Protein AF-A0A090Q8W2-F1 (afdb_monomer_lite)

pLDDT: mean 84.65, std 13.64, range [42.38, 98.06]

Structure (mmCIF, N/CA/C/O backbone):
data_AF-A0A090Q8W2-F1
#
_entry.id   AF-A0A090Q8W2-F1
#
loop_
_atom_site.group_PDB
_atom_site.id
_atom_site.type_symbol
_atom_site.label_atom_id
_atom_site.label_alt_id
_atom_site.label_comp_id
_atom_site.label_asym_id
_atom_site.label_entity_id
_atom_site.label_seq_id
_atom_site.pdbx_PDB_ins_code
_atom_site.Cartn_x
_atom_site.Cartn_y
_atom_site.Cartn_z
_atom_site.occupancy
_atom_site.B_iso_or_equiv
_atom_site.auth_seq_id
_atom_site.auth_comp_id
_atom_site.auth_asym_id
_atom_site.auth_atom_id
_atom_site.pdbx_PDB_model_num
ATOM 1 N N . MET A 1 1 ? -5.185 1.754 1.467 1.00 90.44 1 MET A N 1
ATOM 2 C CA . MET A 1 1 ? -3.725 1.698 1.723 1.00 90.44 1 MET A CA 1
ATOM 3 C C . MET A 1 1 ? -3.152 0.465 1.061 1.00 90.44 1 MET A C 1
ATOM 5 O O . MET A 1 1 ? -3.914 -0.457 0.809 1.00 90.44 1 MET A O 1
ATOM 9 N N . GLN A 1 2 ? -1.851 0.450 0.785 1.00 92.38 2 GLN A N 1
ATOM 10 C CA . GLN A 1 2 ? -1.153 -0.668 0.153 1.00 92.38 2 GLN A CA 1
ATOM 11 C C . GLN A 1 2 ? 0.024 -1.102 1.043 1.00 92.38 2 GLN A C 1
ATOM 13 O O . GLN A 1 2 ? 1.028 -0.389 1.111 1.00 92.38 2 GLN A O 1
ATOM 18 N N . PRO A 1 3 ? -0.103 -2.215 1.783 1.00 90.81 3 PRO A N 1
ATOM 19 C CA . PRO A 1 3 ? 0.998 -2.776 2.561 1.00 90.81 3 PRO A CA 1
ATOM 20 C C . PRO A 1 3 ? 2.080 -3.385 1.659 1.00 90.81 3 PRO A C 1
ATOM 22 O O . PRO A 1 3 ? 1.769 -4.136 0.739 1.00 90.81 3 PRO A O 1
ATOM 25 N N . ASN A 1 4 ? 3.350 -3.135 1.969 1.00 89.81 4 ASN A N 1
ATOM 26 C CA . ASN A 1 4 ? 4.505 -3.741 1.296 1.00 89.81 4 ASN A CA 1
ATOM 27 C C . ASN A 1 4 ? 5.153 -4.818 2.173 1.00 89.81 4 ASN A C 1
ATOM 29 O O . ASN A 1 4 ? 4.818 -4.951 3.351 1.00 89.81 4 ASN A O 1
ATOM 33 N N . PHE A 1 5 ? 6.108 -5.581 1.632 1.00 89.25 5 PHE A N 1
ATOM 34 C CA . PHE A 1 5 ? 6.975 -6.487 2.415 1.00 89.25 5 PHE A CA 1
ATOM 35 C C . PHE A 1 5 ? 6.203 -7.511 3.262 1.00 89.25 5 PHE A C 1
ATOM 37 O O . PHE A 1 5 ? 6.588 -7.841 4.383 1.00 89.25 5 PHE A O 1
ATOM 44 N N . LYS A 1 6 ? 5.038 -7.954 2.763 1.00 87.62 6 LYS A N 1
ATOM 45 C CA . LYS A 1 6 ? 4.115 -8.865 3.468 1.00 87.62 6 LYS A CA 1
ATOM 46 C C . LYS A 1 6 ? 3.688 -8.355 4.857 1.00 87.62 6 LYS A C 1
ATOM 48 O O . LYS A 1 6 ? 3.321 -9.138 5.730 1.00 87.62 6 LYS A O 1
ATOM 53 N N . SER A 1 7 ? 3.693 -7.037 5.058 1.00 90.75 7 SER A N 1
ATOM 54 C CA . SER A 1 7 ? 3.331 -6.393 6.328 1.00 90.75 7 SER A CA 1
ATOM 55 C C . SER A 1 7 ? 1.824 -6.341 6.600 1.00 90.75 7 SER A C 1
ATOM 57 O O . SER A 1 7 ? 1.425 -6.012 7.717 1.00 90.75 7 SER A O 1
ATOM 59 N N . ALA A 1 8 ? 0.982 -6.707 5.625 1.00 92.69 8 ALA A N 1
ATOM 60 C CA . ALA A 1 8 ? -0.477 -6.685 5.748 1.00 92.69 8 ALA A CA 1
ATOM 61 C C . ALA A 1 8 ? -0.977 -7.450 6.985 1.00 92.69 8 ALA A C 1
ATOM 63 O O . ALA A 1 8 ? -1.800 -6.930 7.730 1.00 92.69 8 ALA A O 1
ATOM 64 N N . GLY A 1 9 ? -0.433 -8.640 7.263 1.00 92.19 9 GLY A N 1
ATOM 65 C CA . GLY A 1 9 ? -0.820 -9.432 8.436 1.00 92.19 9 GLY A CA 1
ATOM 66 C C . GLY A 1 9 ? -0.502 -8.745 9.771 1.00 92.19 9 GLY A C 1
ATOM 67 O O . GLY A 1 9 ? -1.311 -8.786 10.700 1.00 92.19 9 GLY A O 1
ATOM 68 N N . GLN A 1 10 ? 0.642 -8.059 9.864 1.00 92.81 10 GLN A N 1
ATOM 69 C CA . GLN A 1 10 ? 1.004 -7.281 11.052 1.00 92.81 10 GLN A CA 1
ATOM 70 C C . GLN A 1 10 ? 0.117 -6.040 11.192 1.00 92.81 10 GLN A C 1
ATOM 72 O O . GLN A 1 10 ? -0.352 -5.757 12.289 1.00 92.81 10 GLN A O 1
ATOM 77 N N . LEU A 1 11 ? -0.170 -5.342 10.090 1.00 94.62 11 LEU A N 1
ATOM 78 C CA . LEU A 1 11 ? -1.092 -4.208 10.090 1.00 94.62 11 LEU A CA 1
ATOM 79 C C . LEU A 1 11 ? -2.493 -4.631 10.551 1.00 94.62 11 LEU A C 1
ATOM 81 O O . LEU A 1 11 ? -3.050 -4.006 11.447 1.00 94.62 11 LEU A O 1
ATOM 85 N N . ILE A 1 12 ? -3.031 -5.726 10.003 1.00 95.12 12 ILE A N 1
ATOM 86 C CA . ILE A 1 12 ? -4.330 -6.278 10.413 1.00 95.12 12 ILE A CA 1
ATOM 87 C C . ILE A 1 12 ? -4.332 -6.604 11.909 1.00 95.12 12 ILE A C 1
ATOM 89 O O . ILE A 1 12 ? -5.255 -6.223 12.627 1.00 95.12 12 ILE A O 1
ATOM 93 N N . SER A 1 13 ? -3.272 -7.252 12.395 1.00 95.25 13 SER A N 1
ATOM 94 C CA . SER A 1 13 ? -3.137 -7.593 13.815 1.00 95.25 13 SER A CA 1
ATOM 95 C C . SER A 1 13 ? -3.096 -6.351 14.707 1.00 95.25 13 SER A C 1
ATOM 97 O O . SER A 1 13 ? -3.777 -6.322 15.730 1.00 95.25 13 SER A O 1
ATOM 99 N N . ASN A 1 14 ? -2.358 -5.312 14.306 1.00 95.69 14 ASN A N 1
ATOM 100 C CA . ASN A 1 14 ? -2.275 -4.049 15.038 1.00 95.69 14 ASN A CA 1
ATOM 101 C C . ASN A 1 14 ? -3.644 -3.363 15.121 1.00 95.69 14 ASN A C 1
ATOM 103 O O . ASN A 1 14 ? -4.081 -3.016 16.214 1.00 95.69 14 ASN A O 1
ATOM 107 N N . ILE A 1 15 ? -4.355 -3.217 13.996 1.00 96.56 15 ILE A N 1
ATOM 108 C CA . ILE A 1 15 ? -5.676 -2.570 13.975 1.00 96.56 15 ILE A CA 1
ATOM 109 C C . ILE A 1 15 ? -6.688 -3.342 14.828 1.00 96.56 15 ILE A C 1
ATOM 111 O O . ILE A 1 15 ? -7.421 -2.730 15.604 1.00 96.56 15 ILE A O 1
ATOM 115 N N . ASN A 1 16 ? -6.698 -4.675 14.742 1.00 96.94 16 ASN A N 1
ATOM 116 C CA . ASN A 1 16 ? -7.573 -5.512 15.565 1.00 96.94 16 ASN A CA 1
ATOM 117 C C . ASN A 1 16 ? -7.241 -5.389 17.059 1.00 96.94 16 ASN A C 1
ATOM 119 O O . ASN A 1 16 ? -8.144 -5.317 17.892 1.00 96.94 16 ASN A O 1
ATOM 123 N N . TYR A 1 17 ? -5.955 -5.317 17.405 1.00 97.06 17 TYR A N 1
ATOM 124 C CA . TYR A 1 17 ? -5.526 -5.072 18.778 1.00 97.06 17 TYR A CA 1
ATOM 125 C C . TYR A 1 17 ? -5.983 -3.694 19.271 1.00 97.06 17 TYR A C 1
ATOM 127 O O . TYR A 1 17 ? -6.592 -3.605 20.336 1.00 97.06 17 TYR A O 1
ATOM 135 N N . TYR A 1 18 ? -5.803 -2.635 18.480 1.00 96.88 18 TYR A N 1
ATOM 136 C CA . TYR A 1 18 ? -6.266 -1.290 18.833 1.00 96.88 18 TYR A CA 1
ATOM 137 C C . TYR A 1 18 ? -7.783 -1.232 19.017 1.00 96.88 18 TYR A C 1
ATOM 139 O O . TYR A 1 18 ? -8.256 -0.645 19.988 1.00 96.88 18 TYR A O 1
ATOM 147 N N . GLN A 1 19 ? -8.545 -1.888 18.139 1.00 97.12 19 GLN A N 1
ATOM 148 C CA . GLN A 1 19 ? -9.994 -2.014 18.290 1.00 97.12 19 GLN A CA 1
ATOM 149 C C . GLN A 1 19 ? -10.364 -2.725 19.599 1.00 97.12 19 GLN A C 1
ATOM 151 O O . GLN A 1 19 ? -11.256 -2.266 20.308 1.00 97.12 19 GLN A O 1
ATOM 156 N N . SER A 1 20 ? -9.642 -3.787 19.972 1.00 97.88 20 SER A N 1
ATOM 157 C CA . SER A 1 20 ? -9.881 -4.482 21.242 1.00 97.88 20 SER A CA 1
ATOM 158 C C . SER A 1 20 ? -9.611 -3.601 22.470 1.00 97.88 20 SER A C 1
ATOM 160 O O . SER A 1 20 ? -10.338 -3.703 23.455 1.00 97.88 20 SER A O 1
ATOM 162 N N . LEU A 1 21 ? -8.617 -2.702 22.407 1.00 97.75 21 LEU A N 1
ATOM 163 C CA . LEU A 1 21 ? -8.343 -1.729 23.471 1.00 97.75 21 LEU A CA 1
ATOM 164 C C . LEU A 1 21 ? -9.461 -0.685 23.579 1.00 97.75 21 LEU A C 1
ATOM 166 O O . LEU A 1 21 ? -9.862 -0.342 24.688 1.00 97.75 21 LEU A O 1
ATOM 170 N N . VAL A 1 22 ? -10.011 -0.228 22.447 1.00 96.50 22 VAL A N 1
ATOM 171 C CA . VAL A 1 22 ? -11.180 0.671 22.431 1.00 96.50 22 VAL A CA 1
ATOM 172 C C . VAL A 1 22 ? -12.402 0.000 23.063 1.00 96.50 22 VAL A C 1
ATOM 174 O O . VAL A 1 22 ? -13.097 0.627 23.858 1.00 96.50 22 VAL A O 1
ATOM 177 N N . GLU A 1 23 ? -12.659 -1.272 22.753 1.00 96.31 23 GLU A N 1
ATOM 178 C CA . GLU A 1 23 ? -13.779 -2.037 23.326 1.00 96.31 23 GLU A CA 1
ATOM 179 C C . GLU A 1 23 ? -13.633 -2.289 24.831 1.00 96.31 23 GLU A C 1
ATOM 181 O O . GLU A 1 23 ? -14.635 -2.371 25.541 1.00 96.31 23 GLU A O 1
ATOM 186 N N . GLN A 1 24 ? -12.395 -2.399 25.312 1.00 97.19 24 GLN A N 1
ATOM 187 C CA . GLN A 1 24 ? -12.060 -2.565 26.728 1.00 97.19 24 GLN A CA 1
ATOM 188 C C . GLN A 1 24 ? -11.971 -1.235 27.489 1.00 97.19 24 GLN A C 1
ATOM 190 O O . GLN A 1 24 ? -11.745 -1.255 28.696 1.00 97.19 24 GLN A O 1
ATOM 195 N N . GLU A 1 25 ? -12.129 -0.098 26.802 1.00 96.50 25 GLU A N 1
ATOM 196 C CA . GLU A 1 25 ? -11.908 1.249 27.346 1.00 96.50 25 GLU A CA 1
ATOM 197 C C . GLU A 1 25 ? -10.483 1.455 27.919 1.00 96.50 25 GLU A C 1
ATOM 199 O O . GLU A 1 25 ? -10.254 2.336 28.746 1.00 96.50 25 GLU A O 1
ATOM 204 N N . ASP A 1 26 ? -9.495 0.678 27.450 1.00 97.38 26 ASP A N 1
ATOM 205 C CA . ASP A 1 26 ? -8.086 0.762 27.867 1.00 97.38 26 ASP A CA 1
ATOM 206 C C . ASP A 1 26 ? -7.341 1.828 27.042 1.00 97.38 26 ASP A C 1
ATOM 208 O O . ASP A 1 26 ? -6.480 1.558 26.193 1.00 97.38 26 ASP A O 1
ATOM 212 N N . PHE A 1 27 ? -7.744 3.083 27.253 1.00 96.31 27 PHE A N 1
ATOM 213 C CA . PHE A 1 27 ? -7.226 4.229 26.506 1.00 96.31 27 PHE A CA 1
ATOM 214 C C . PHE A 1 27 ? -5.791 4.596 26.880 1.00 96.31 27 PHE A C 1
ATOM 216 O O . PHE A 1 27 ? -5.091 5.177 26.044 1.00 96.31 27 PHE A O 1
ATOM 223 N N . GLU A 1 28 ? -5.341 4.217 28.080 1.00 97.06 28 GLU A N 1
ATOM 224 C CA . GLU A 1 28 ? -3.957 4.374 28.522 1.00 97.06 28 GLU A CA 1
ATOM 225 C C . GLU A 1 28 ? -3.026 3.550 27.625 1.00 97.06 28 GLU A C 1
ATOM 227 O O . GLU A 1 28 ? -2.145 4.122 26.976 1.00 97.06 28 GLU A O 1
ATOM 232 N N . LYS A 1 29 ? -3.254 2.235 27.487 1.00 96.81 29 LYS A N 1
ATOM 233 C CA . LYS A 1 29 ? -2.431 1.402 26.593 1.00 96.81 29 LYS A CA 1
ATOM 234 C C . LYS A 1 29 ? -2.554 1.825 25.139 1.00 96.81 29 LYS A C 1
ATOM 236 O O . LYS A 1 29 ? -1.548 1.893 24.437 1.00 96.81 29 LYS A O 1
ATOM 241 N N . LEU A 1 30 ? -3.763 2.164 24.685 1.00 96.12 30 LEU A N 1
ATOM 242 C CA . LEU A 1 30 ? -3.965 2.629 23.312 1.00 96.12 30 LEU A CA 1
ATOM 243 C C . LEU A 1 30 ? -3.146 3.897 23.021 1.00 96.12 30 LEU A C 1
ATOM 245 O O . LEU A 1 30 ? -2.597 4.044 21.930 1.00 96.12 30 LEU A O 1
ATOM 249 N N . SER A 1 31 ? -3.029 4.794 24.005 1.00 95.12 31 SER A N 1
ATOM 250 C CA . SER A 1 31 ? -2.231 6.017 23.886 1.00 95.12 31 SER A CA 1
ATOM 251 C C . SER A 1 31 ? -0.733 5.728 23.767 1.00 95.12 31 SER A C 1
ATOM 253 O O . SER A 1 31 ? -0.055 6.357 22.953 1.00 95.12 31 SER A O 1
ATOM 255 N N . GLN A 1 32 ? -0.238 4.719 24.492 1.00 95.12 32 GLN A N 1
ATOM 256 C CA . GLN A 1 32 ? 1.154 4.270 24.428 1.00 95.12 32 GLN A CA 1
ATOM 257 C C . GLN A 1 32 ? 1.480 3.645 23.066 1.00 95.12 32 GLN A C 1
ATOM 259 O O . GLN A 1 32 ? 2.477 4.008 22.448 1.00 95.12 32 GLN A O 1
ATOM 264 N N . GLU A 1 33 ? 0.623 2.760 22.556 1.00 94.00 33 GLU A N 1
ATOM 265 C CA . GLU A 1 33 ? 0.832 2.095 21.261 1.00 94.00 33 GLU A CA 1
ATOM 266 C C . GLU A 1 33 ? 0.814 3.081 20.080 1.00 94.00 33 GLU A C 1
ATOM 268 O O . GLU A 1 33 ? 1.619 2.995 19.144 1.00 94.00 33 GLU A O 1
ATOM 273 N N . LEU A 1 34 ? -0.091 4.061 20.141 1.00 92.44 34 LEU A N 1
ATOM 274 C CA . LEU A 1 34 ? -0.257 5.086 19.115 1.00 92.44 34 LEU A CA 1
ATOM 275 C C . LEU A 1 34 ? 0.622 6.321 19.343 1.00 92.44 34 LEU A C 1
ATOM 277 O O . LEU A 1 34 ? 0.537 7.254 18.557 1.00 92.44 34 LEU A O 1
ATOM 281 N N . ASN A 1 35 ? 1.482 6.343 20.369 1.00 91.94 35 ASN A N 1
ATOM 282 C CA . ASN A 1 35 ? 2.319 7.500 20.721 1.00 91.94 35 ASN A CA 1
ATOM 283 C C . ASN A 1 35 ? 1.535 8.831 20.783 1.00 91.94 35 ASN A C 1
ATOM 285 O O . ASN A 1 35 ? 1.997 9.872 20.313 1.00 91.94 35 ASN A O 1
ATOM 289 N N . THR A 1 36 ? 0.335 8.806 21.360 1.00 90.94 36 THR A N 1
ATOM 290 C CA . THR A 1 36 ? -0.563 9.967 21.442 1.00 90.94 36 THR A CA 1
ATOM 291 C C . THR A 1 36 ? -1.081 10.153 22.868 1.00 90.94 36 THR A C 1
ATOM 293 O O . THR A 1 36 ? -0.696 9.416 23.769 1.00 90.94 36 THR A O 1
ATOM 296 N N . SER A 1 37 ? -1.905 11.170 23.123 1.00 92.56 37 SER A N 1
ATOM 297 C CA . SER A 1 37 ? -2.452 11.399 24.466 1.00 92.56 37 SER A CA 1
ATOM 298 C C . SER A 1 37 ? -3.710 10.572 24.723 1.00 92.56 37 SER A C 1
ATOM 300 O O . SER A 1 37 ? -4.517 10.351 23.819 1.00 92.56 37 SER A O 1
ATOM 302 N N . GLU A 1 38 ? -3.933 10.207 25.984 1.00 93.38 38 GLU A N 1
ATOM 303 C CA . GLU A 1 38 ? -5.160 9.532 26.423 1.00 93.38 38 GLU A CA 1
ATOM 304 C C . GLU A 1 38 ? -6.431 10.356 26.118 1.00 93.38 38 GLU A C 1
ATOM 306 O O . GLU A 1 38 ? -7.456 9.821 25.697 1.00 93.38 38 GLU A O 1
ATOM 311 N N . ASP A 1 39 ? -6.356 11.693 26.215 1.00 92.38 39 ASP A N 1
ATOM 312 C CA . ASP A 1 39 ? -7.451 12.589 25.795 1.00 92.38 39 ASP A CA 1
ATOM 313 C C . ASP A 1 39 ? -7.837 12.384 24.320 1.00 92.38 39 ASP A C 1
ATOM 315 O O . ASP A 1 39 ? -9.012 12.440 23.965 1.00 92.38 39 ASP A O 1
ATOM 319 N N . LYS A 1 40 ? -6.859 12.123 23.445 1.00 91.25 40 LYS A N 1
ATOM 320 C CA . LYS A 1 40 ? -7.123 11.862 22.028 1.00 91.25 40 LYS A CA 1
ATOM 321 C C . LYS A 1 40 ? -7.646 10.446 21.814 1.00 91.25 40 LYS A C 1
ATOM 323 O O . LYS A 1 40 ? -8.610 10.279 21.069 1.00 91.25 40 LYS A O 1
ATOM 328 N N . THR A 1 41 ? -7.055 9.438 22.456 1.00 92.69 41 THR A N 1
ATOM 329 C CA . THR A 1 41 ? -7.475 8.039 22.270 1.00 92.69 41 THR A CA 1
ATOM 330 C C . THR A 1 41 ? -8.858 7.756 22.840 1.00 92.69 41 THR A C 1
ATOM 332 O O . THR A 1 41 ? -9.632 7.059 22.194 1.00 92.69 41 THR A O 1
ATOM 335 N N . SER A 1 42 ? -9.230 8.376 23.962 1.00 94.25 42 SER A N 1
ATOM 336 C CA . SER A 1 42 ? -10.573 8.269 24.565 1.00 94.25 42 SER A CA 1
ATOM 337 C C . SER A 1 42 ? -11.710 8.809 23.685 1.00 94.25 42 SER A C 1
ATOM 339 O O . SER A 1 42 ? -12.890 8.501 23.892 1.00 94.25 42 SER A O 1
ATOM 341 N N . LYS A 1 43 ? -11.378 9.614 22.668 1.00 93.12 43 LYS A N 1
ATOM 342 C CA . LYS A 1 43 ? -12.333 10.111 21.669 1.00 93.12 43 LYS A CA 1
ATOM 343 C C . LYS A 1 43 ? -12.529 9.122 20.518 1.00 93.12 43 LYS A C 1
ATOM 345 O O . LYS A 1 43 ? -13.553 9.214 19.835 1.00 93.12 43 LYS A O 1
ATOM 350 N N . ILE A 1 44 ? -11.613 8.171 20.317 1.00 92.56 44 ILE A N 1
ATOM 351 C CA . ILE A 1 44 ? -11.739 7.115 19.307 1.00 92.56 44 ILE A CA 1
ATOM 352 C C . ILE A 1 44 ? -12.893 6.191 19.703 1.00 92.56 44 ILE A C 1
ATOM 354 O O . ILE A 1 44 ? -13.056 5.816 20.858 1.00 92.56 44 ILE A O 1
ATOM 358 N N . THR A 1 45 ? -13.745 5.873 18.734 1.00 92.38 45 THR A N 1
ATOM 359 C CA . THR A 1 45 ? -14.940 5.040 18.927 1.00 92.38 45 THR A CA 1
ATOM 360 C C . THR A 1 45 ? -14.811 3.685 18.243 1.00 92.38 45 THR A C 1
ATOM 362 O O . THR A 1 45 ? -15.349 2.709 18.753 1.00 92.38 45 THR A O 1
ATOM 365 N N . SER A 1 46 ? -14.106 3.610 17.112 1.00 93.75 46 SER A N 1
ATOM 366 C CA . SER A 1 46 ? -13.822 2.339 16.447 1.00 93.75 46 SER A CA 1
ATOM 367 C C . SER A 1 46 ? -12.622 2.446 15.513 1.00 93.75 46 SER A C 1
ATOM 369 O O . SER A 1 46 ? -12.375 3.501 14.923 1.00 93.75 46 SER A O 1
ATOM 371 N N . LEU A 1 47 ? -11.931 1.330 15.325 1.00 94.31 47 LEU A N 1
ATOM 372 C CA . LEU A 1 47 ? -10.966 1.077 14.271 1.00 94.31 47 LEU A CA 1
ATOM 373 C C . LEU A 1 47 ? -11.359 -0.220 13.566 1.00 94.31 47 LEU A C 1
ATOM 375 O O . LEU A 1 47 ? -11.772 -1.191 14.195 1.00 94.31 47 LEU A O 1
ATOM 379 N N . SER A 1 48 ? -11.227 -0.250 12.249 1.00 94.75 48 SER A N 1
ATOM 380 C CA . SER A 1 48 ? -11.416 -1.475 11.481 1.00 94.75 48 SER A CA 1
ATOM 381 C C . SER A 1 48 ? -10.524 -1.476 10.256 1.00 94.75 48 SER A C 1
ATOM 383 O O . SER A 1 48 ? -10.125 -0.422 9.757 1.00 94.75 48 SER A O 1
ATOM 385 N N . ILE A 1 49 ? -10.214 -2.676 9.789 1.00 94.88 49 ILE A N 1
ATOM 386 C CA . ILE A 1 49 ? -9.461 -2.921 8.572 1.00 94.88 49 ILE A CA 1
ATOM 387 C C . ILE A 1 49 ? -10.172 -4.012 7.787 1.00 94.88 49 ILE A C 1
ATOM 389 O O . ILE A 1 49 ? -10.608 -5.011 8.361 1.00 94.88 49 ILE A O 1
ATOM 393 N N . ARG A 1 50 ? -10.310 -3.812 6.481 1.00 94.44 50 ARG A N 1
ATOM 394 C CA . ARG A 1 50 ? -10.826 -4.832 5.573 1.00 94.44 50 ARG A CA 1
ATOM 395 C C . ARG A 1 50 ? -10.107 -4.778 4.230 1.00 94.44 50 ARG A C 1
ATOM 397 O O . ARG A 1 50 ? -9.678 -3.691 3.833 1.00 94.44 50 ARG A O 1
ATOM 404 N N . PRO A 1 51 ? -10.034 -5.904 3.510 1.00 93.38 51 PRO A N 1
ATOM 405 C CA . PRO A 1 51 ? -9.634 -5.895 2.115 1.00 93.38 51 PRO A CA 1
ATOM 406 C C . PRO A 1 51 ? -10.503 -4.940 1.293 1.00 93.38 51 PRO A C 1
ATOM 408 O O . PRO A 1 51 ? -11.721 -4.891 1.470 1.00 93.38 51 PRO A O 1
ATOM 411 N N . GLU A 1 52 ? -9.871 -4.205 0.386 1.00 91.44 52 GLU A N 1
ATOM 412 C CA . GLU A 1 52 ? -10.538 -3.420 -0.653 1.00 91.44 52 GLU A CA 1
ATOM 413 C C . GLU A 1 52 ? -10.076 -3.989 -1.994 1.00 91.44 52 GLU A C 1
ATOM 415 O O . GLU A 1 52 ? -8.876 -4.084 -2.240 1.00 91.44 52 GLU A O 1
ATOM 420 N N . PHE A 1 53 ? -11.008 -4.415 -2.837 1.00 89.62 53 PHE A N 1
ATOM 421 C CA . PHE A 1 53 ? -10.685 -5.015 -4.127 1.00 89.62 53 PHE A CA 1
ATOM 422 C C . PHE A 1 53 ? -11.832 -4.820 -5.110 1.00 89.62 53 PHE A C 1
ATOM 424 O O . PHE A 1 53 ? -12.984 -4.614 -4.721 1.00 89.62 53 PHE A O 1
ATOM 431 N N . ASN A 1 54 ? -11.515 -4.933 -6.395 1.00 87.56 54 ASN A N 1
ATOM 432 C CA . ASN A 1 54 ? -12.504 -5.076 -7.454 1.00 87.56 54 ASN A CA 1
ATOM 433 C C . ASN A 1 54 ? -12.250 -6.358 -8.260 1.00 87.56 54 ASN A C 1
ATOM 435 O O . ASN A 1 54 ? -11.156 -6.922 -8.237 1.00 87.56 54 ASN A O 1
ATOM 439 N N . ASP A 1 55 ? -13.274 -6.829 -8.972 1.00 86.44 55 ASP A N 1
ATOM 440 C CA . ASP A 1 55 ? -13.187 -8.089 -9.718 1.00 86.44 55 ASP A CA 1
ATOM 441 C C . ASP A 1 55 ? -12.146 -8.044 -10.848 1.00 86.44 55 ASP A C 1
ATOM 443 O O . ASP A 1 55 ? -11.562 -9.076 -11.172 1.00 86.44 55 ASP A O 1
ATOM 447 N N . THR A 1 56 ? -11.881 -6.868 -11.428 1.00 88.12 56 THR A N 1
ATOM 448 C CA . THR A 1 56 ? -10.879 -6.702 -12.491 1.00 88.12 56 THR A CA 1
ATOM 449 C C . THR A 1 56 ? -9.467 -6.951 -11.966 1.00 88.12 56 THR A C 1
ATOM 451 O O . THR A 1 56 ? -8.730 -7.728 -12.563 1.00 88.12 56 THR A O 1
ATOM 454 N N . GLU A 1 57 ? -9.110 -6.359 -10.825 1.00 86.56 57 GLU A N 1
ATOM 455 C CA . GLU A 1 57 ? -7.821 -6.578 -10.152 1.00 86.56 57 GLU A CA 1
ATOM 456 C C . GLU A 1 57 ? -7.628 -8.057 -9.804 1.00 86.56 57 GLU A C 1
ATOM 458 O O . GLU A 1 57 ? -6.588 -8.648 -10.092 1.00 86.56 57 GLU A O 1
ATOM 463 N N . LEU A 1 58 ? -8.665 -8.693 -9.253 1.00 89.62 58 LEU A N 1
ATOM 464 C CA . LEU A 1 58 ? -8.610 -10.116 -8.925 1.00 89.62 58 LEU A CA 1
ATOM 465 C C . LEU A 1 58 ? -8.448 -10.994 -10.167 1.00 89.62 58 LEU A C 1
ATOM 467 O O . LEU A 1 58 ? -7.764 -12.017 -10.107 1.00 89.62 58 LEU A O 1
ATOM 471 N N . LEU A 1 59 ? -9.071 -10.617 -11.285 1.00 89.62 59 LEU A N 1
ATOM 472 C CA . LEU A 1 59 ? -8.937 -11.340 -12.544 1.00 89.62 59 LEU A CA 1
ATOM 473 C C . LEU A 1 59 ? -7.519 -11.219 -13.113 1.00 89.62 59 LEU A C 1
ATOM 475 O O . LEU A 1 59 ? -6.989 -12.207 -13.616 1.00 89.62 59 LEU A O 1
ATOM 479 N N . GLU A 1 60 ? -6.891 -10.048 -13.001 1.00 89.44 60 GLU A N 1
ATOM 480 C CA . GLU A 1 60 ? -5.490 -9.849 -13.388 1.00 89.44 60 GLU A CA 1
ATOM 481 C C . GLU A 1 60 ? -4.542 -10.695 -12.528 1.00 89.44 60 GLU A C 1
ATOM 483 O O . GLU A 1 60 ? -3.660 -11.369 -13.064 1.00 89.44 60 GLU A O 1
ATOM 488 N N . GLU A 1 61 ? -4.739 -10.724 -11.207 1.00 89.12 61 GLU A N 1
ATOM 489 C CA . GLU A 1 61 ? -3.962 -11.591 -10.312 1.00 89.12 61 GLU A CA 1
ATOM 490 C C . GLU A 1 61 ? -4.126 -13.076 -10.668 1.00 89.12 61 GLU A C 1
ATOM 492 O O . GLU A 1 61 ? -3.150 -13.833 -10.688 1.00 89.12 61 GLU A O 1
ATOM 497 N N . TYR A 1 62 ? -5.353 -13.494 -10.985 1.00 88.56 62 TYR A N 1
ATOM 498 C CA . TYR A 1 62 ? -5.645 -14.856 -11.411 1.00 88.56 62 TYR A CA 1
ATOM 499 C C . TYR A 1 62 ? -5.001 -15.191 -12.766 1.00 88.56 62 TYR A C 1
ATOM 501 O O . TYR A 1 62 ? -4.406 -16.258 -12.894 1.00 88.56 62 TYR A O 1
ATOM 509 N N . ASP A 1 63 ? -5.035 -14.287 -13.754 1.00 87.75 63 ASP A N 1
ATOM 510 C CA . ASP A 1 63 ? -4.344 -14.465 -15.044 1.00 87.75 63 ASP A CA 1
ATOM 511 C C . ASP A 1 63 ? -2.827 -14.602 -14.848 1.00 87.75 63 ASP A C 1
ATOM 513 O O . ASP A 1 63 ? -2.182 -15.467 -15.442 1.00 87.75 63 ASP A O 1
ATOM 517 N N . GLN A 1 64 ? -2.240 -13.808 -13.950 1.00 86.75 64 GLN A N 1
ATOM 518 C CA . GLN A 1 64 ? -0.820 -13.923 -13.619 1.00 86.75 64 GLN A CA 1
ATOM 519 C C . GLN A 1 64 ? -0.480 -15.249 -12.939 1.00 86.75 64 GLN A C 1
ATOM 521 O O . GLN A 1 64 ? 0.543 -15.856 -13.267 1.00 86.75 64 GLN A O 1
ATOM 526 N N . LEU A 1 65 ? -1.309 -15.703 -11.995 1.00 84.81 65 LEU A N 1
ATOM 527 C CA . LEU A 1 65 ? -1.157 -17.020 -11.380 1.00 84.81 65 LEU A CA 1
ATOM 528 C C . LEU A 1 65 ? -1.260 -18.115 -12.445 1.00 84.81 65 LEU A C 1
ATOM 530 O O . LEU A 1 65 ? -0.422 -19.014 -12.476 1.00 84.81 65 LEU A O 1
ATOM 534 N N . ALA A 1 66 ? -2.232 -17.994 -13.352 1.00 83.31 66 ALA A N 1
ATOM 535 C CA . ALA A 1 66 ? -2.463 -18.948 -14.421 1.00 83.31 66 ALA A CA 1
ATOM 536 C C . ALA A 1 66 ? -1.268 -19.051 -15.380 1.00 83.31 66 ALA A C 1
ATOM 538 O O . ALA A 1 66 ? -0.840 -20.146 -15.724 1.00 83.31 66 ALA A O 1
ATOM 539 N N . ARG A 1 67 ? -0.659 -17.921 -15.757 1.00 83.88 67 ARG A N 1
ATOM 540 C CA . ARG A 1 67 ? 0.541 -17.895 -16.615 1.00 83.88 67 ARG A CA 1
ATOM 541 C C . ARG A 1 67 ? 1.790 -18.469 -15.950 1.00 83.88 67 ARG A C 1
ATOM 543 O O . ARG A 1 67 ? 2.697 -18.906 -16.652 1.00 83.88 67 ARG A O 1
ATOM 550 N N . LYS A 1 68 ? 1.875 -18.403 -14.619 1.00 81.81 68 LYS A N 1
ATOM 551 C CA . LYS A 1 68 ? 3.013 -18.915 -13.835 1.00 81.81 68 LYS A CA 1
ATOM 552 C C . LYS A 1 68 ? 2.855 -20.384 -13.447 1.00 81.81 68 LYS A C 1
ATOM 554 O O . LYS A 1 68 ? 3.829 -20.987 -13.006 1.00 81.81 68 LYS A O 1
ATOM 559 N N . SER A 1 69 ? 1.647 -20.930 -13.549 1.00 77.12 69 SER A N 1
ATOM 560 C CA . SER A 1 69 ? 1.334 -22.301 -13.167 1.00 77.12 69 SER A CA 1
ATOM 561 C C . SER A 1 69 ? 1.340 -23.213 -14.392 1.00 77.12 69 SER A C 1
ATOM 563 O O . SER A 1 69 ? 0.914 -22.814 -15.475 1.00 77.12 69 SER A O 1
ATOM 565 N N . ASP A 1 70 ? 1.801 -24.452 -14.223 1.00 69.75 70 ASP A N 1
ATOM 566 C CA . ASP A 1 70 ? 1.613 -25.479 -15.243 1.00 69.75 70 ASP A CA 1
ATOM 567 C C . ASP A 1 70 ? 0.108 -25.683 -15.455 1.00 69.75 70 ASP A C 1
ATOM 569 O O . ASP A 1 70 ? -0.648 -25.901 -14.508 1.00 69.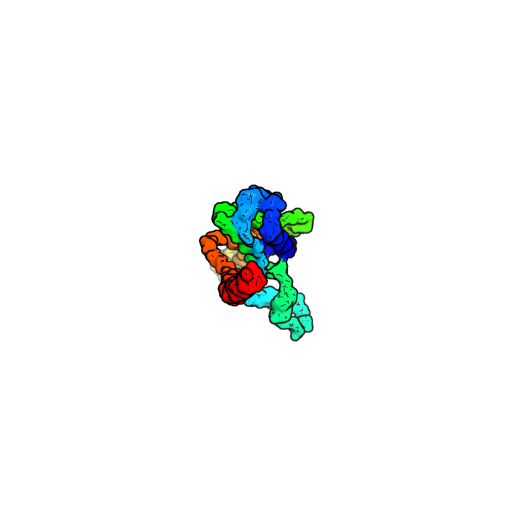75 70 ASP A O 1
ATOM 573 N N . THR A 1 71 ? -0.342 -25.618 -16.706 1.00 60.81 71 THR A N 1
ATOM 574 C CA . THR A 1 71 ? -1.764 -25.601 -17.097 1.00 60.81 71 THR A CA 1
ATOM 575 C C . THR A 1 71 ? -2.595 -26.760 -16.530 1.00 60.81 71 THR A C 1
ATOM 577 O O . THR A 1 71 ? -3.793 -26.595 -16.317 1.00 60.81 71 THR A O 1
ATOM 580 N N . MET A 1 72 ? -1.970 -27.896 -16.194 1.00 62.03 72 MET A N 1
ATOM 581 C CA . MET A 1 72 ? -2.622 -29.039 -15.533 1.00 62.03 72 MET A CA 1
ATOM 582 C C . MET A 1 72 ? -3.049 -28.763 -14.078 1.00 62.03 72 MET A C 1
ATOM 584 O O . MET A 1 72 ? -3.980 -29.392 -13.583 1.00 62.03 72 MET A O 1
ATOM 588 N N . ALA A 1 73 ? -2.409 -27.822 -13.378 1.00 61.72 73 ALA A N 1
ATOM 589 C CA . ALA A 1 73 ? -2.781 -27.441 -12.012 1.00 61.72 73 ALA A CA 1
ATOM 590 C C . ALA A 1 73 ? -4.025 -26.532 -11.964 1.00 61.72 73 ALA A C 1
ATOM 592 O O . ALA A 1 73 ? -4.691 -26.447 -10.932 1.00 61.72 73 ALA A O 1
ATOM 593 N N . LEU A 1 74 ? -4.361 -25.879 -13.082 1.00 63.66 74 LEU A N 1
ATOM 594 C CA . LEU A 1 74 ? -5.473 -24.929 -13.181 1.00 63.66 74 LEU A CA 1
ATOM 595 C C . LEU A 1 74 ? -6.792 -25.569 -13.614 1.00 63.66 74 LEU A C 1
ATOM 597 O O . LEU A 1 74 ? -7.833 -24.952 -13.406 1.00 63.66 74 LEU A O 1
ATOM 601 N N . GLU A 1 75 ? -6.785 -26.795 -14.157 1.00 65.56 75 GLU A N 1
ATOM 602 C CA . GLU A 1 75 ? -8.023 -27.498 -14.551 1.00 65.56 75 GLU A CA 1
ATOM 603 C C . GLU A 1 75 ? -9.042 -27.575 -13.403 1.00 65.56 75 GLU A C 1
ATOM 605 O O . GLU A 1 75 ? -10.247 -27.542 -13.641 1.00 65.56 75 GLU A O 1
ATOM 610 N N . ASN A 1 76 ? -8.563 -27.610 -12.154 1.00 65.62 76 ASN A N 1
ATOM 611 C CA . ASN A 1 76 ? -9.398 -27.690 -10.955 1.00 65.62 76 ASN A CA 1
ATOM 612 C C . ASN A 1 76 ? -9.424 -26.401 -10.116 1.00 65.62 76 ASN A C 1
ATOM 614 O O . ASN A 1 76 ? -10.092 -26.368 -9.082 1.00 65.62 76 ASN A O 1
ATOM 618 N N . PHE A 1 77 ? -8.708 -25.346 -10.516 1.00 75.81 77 PHE A N 1
ATOM 619 C CA . PHE A 1 77 ? -8.595 -24.116 -9.731 1.00 75.81 77 PHE A CA 1
ATOM 620 C C . PHE A 1 77 ? -9.321 -22.969 -10.428 1.00 75.81 77 PHE A C 1
ATOM 622 O O . PHE A 1 77 ? -8.730 -22.201 -11.174 1.00 75.81 77 PHE A O 1
ATOM 629 N N . THR A 1 78 ? -10.632 -22.880 -10.203 1.00 86.12 78 THR A N 1
ATOM 630 C CA . THR A 1 78 ? -11.478 -21.840 -10.801 1.00 86.12 78 THR A CA 1
ATOM 631 C C . THR A 1 78 ? -11.190 -20.461 -10.206 1.00 86.12 78 THR A C 1
ATOM 633 O O . THR A 1 78 ? -10.699 -20.342 -9.083 1.00 86.12 78 THR A O 1
ATOM 636 N N . PHE A 1 79 ? -11.587 -19.401 -10.915 1.00 87.25 79 PHE A N 1
ATOM 637 C CA . PHE A 1 79 ? -11.528 -18.032 -10.392 1.00 87.25 79 PHE A CA 1
ATOM 638 C C . PHE A 1 79 ? -12.269 -17.873 -9.048 1.00 87.25 79 PHE A C 1
ATOM 640 O O . PHE A 1 79 ? -11.782 -17.210 -8.136 1.00 87.25 79 PHE A O 1
ATOM 647 N N . GLU A 1 80 ? -13.419 -18.531 -8.877 1.00 88.56 80 GLU A N 1
ATOM 648 C CA . GLU A 1 80 ? -14.140 -18.529 -7.596 1.00 88.56 80 GLU A CA 1
ATOM 649 C C . GLU A 1 80 ? -13.366 -19.265 -6.493 1.00 88.56 80 GLU A C 1
ATOM 651 O O . GLU A 1 80 ? -13.321 -18.798 -5.356 1.00 88.56 80 GLU A O 1
ATOM 656 N N . GLY A 1 81 ? -12.702 -20.377 -6.827 1.00 88.06 81 GLY A N 1
ATOM 657 C CA . GLY A 1 81 ? -11.809 -21.084 -5.907 1.00 88.06 81 GLY A CA 1
ATOM 658 C C . GLY A 1 81 ? -10.614 -20.228 -5.483 1.00 88.06 81 GLY A C 1
ATOM 659 O O . GLY A 1 81 ? -10.269 -20.200 -4.303 1.00 88.06 81 GLY A O 1
ATOM 660 N N . PHE A 1 82 ? -10.041 -19.465 -6.417 1.00 88.44 82 PHE A N 1
ATOM 661 C CA . PHE A 1 82 ? -9.004 -18.474 -6.135 1.00 88.44 82 PHE A CA 1
ATOM 662 C C . PHE A 1 82 ? -9.483 -17.413 -5.145 1.00 88.44 82 PHE A C 1
ATOM 664 O O . PHE A 1 82 ? -8.845 -17.219 -4.110 1.00 88.44 82 PHE A O 1
ATOM 671 N N . LYS A 1 83 ? -10.634 -16.781 -5.411 1.00 89.19 83 LYS A N 1
ATOM 672 C CA . LYS A 1 83 ? -11.217 -15.781 -4.505 1.00 89.19 83 LYS A CA 1
ATOM 673 C C . LYS A 1 83 ? -11.480 -16.349 -3.111 1.00 89.19 83 LYS A C 1
ATOM 675 O O . LYS A 1 83 ? -11.150 -15.702 -2.124 1.00 89.19 83 LYS A O 1
ATOM 680 N N . ALA A 1 84 ? -12.024 -17.563 -3.028 1.00 87.81 84 ALA A N 1
ATOM 681 C CA . ALA A 1 84 ? -12.311 -18.226 -1.758 1.00 87.81 84 ALA A CA 1
ATOM 682 C C . ALA A 1 84 ? -11.045 -18.617 -0.971 1.00 87.81 84 ALA A C 1
ATOM 684 O O . ALA A 1 84 ? -11.089 -18.701 0.254 1.00 87.81 84 ALA A O 1
ATOM 685 N N . ALA A 1 85 ? -9.925 -18.863 -1.657 1.00 88.25 85 ALA A N 1
ATOM 686 C CA . ALA A 1 85 ? -8.658 -19.235 -1.033 1.00 88.25 85 ALA A CA 1
ATOM 687 C C . ALA A 1 85 ? -7.824 -18.031 -0.559 1.00 88.25 85 ALA A C 1
ATOM 689 O O . ALA A 1 85 ? -6.928 -18.208 0.272 1.00 88.25 85 ALA A O 1
ATOM 690 N N . LYS A 1 86 ? -8.084 -16.817 -1.070 1.00 89.44 86 LYS A N 1
ATOM 691 C CA . LYS A 1 86 ? -7.368 -15.607 -0.643 1.00 89.44 86 LYS A CA 1
ATOM 692 C C . LYS A 1 86 ? -7.671 -15.290 0.819 1.00 89.44 86 LYS A C 1
ATOM 694 O O . LYS A 1 86 ? -8.825 -15.197 1.229 1.00 89.44 86 LYS A O 1
ATOM 699 N N . ARG A 1 87 ? -6.618 -15.054 1.601 1.00 91.50 87 ARG A N 1
ATOM 700 C CA . ARG A 1 87 ? -6.731 -14.536 2.971 1.00 91.50 87 ARG A CA 1
ATOM 701 C C . ARG A 1 87 ? -6.821 -13.014 2.921 1.00 91.50 87 ARG A C 1
ATOM 703 O O . ARG A 1 87 ? -6.291 -12.402 1.999 1.00 91.50 87 ARG A O 1
ATOM 710 N N . ASP A 1 88 ? -7.375 -12.390 3.956 1.00 91.44 88 ASP A N 1
ATOM 711 C CA . ASP A 1 88 ? -7.514 -10.924 4.021 1.00 91.44 88 ASP A CA 1
ATOM 712 C C . ASP A 1 88 ? -6.188 -10.177 3.802 1.00 91.44 88 ASP A C 1
ATOM 714 O O . ASP A 1 88 ? -6.141 -9.151 3.131 1.00 91.44 88 ASP A O 1
ATOM 718 N N . GLN A 1 89 ? -5.082 -10.732 4.302 1.00 91.38 89 GLN A N 1
ATOM 719 C CA . GLN A 1 89 ? -3.737 -10.171 4.132 1.00 91.38 89 GLN A CA 1
ATOM 720 C C . GLN A 1 89 ? -3.154 -10.319 2.716 1.00 91.38 89 GLN A C 1
ATOM 722 O O . GLN A 1 89 ? -2.146 -9.686 2.416 1.00 91.38 89 GLN A O 1
ATOM 727 N N . ASP A 1 90 ? -3.742 -11.171 1.871 1.00 90.38 90 ASP A N 1
ATOM 728 C CA . ASP A 1 90 ? -3.259 -11.445 0.512 1.00 90.38 90 ASP A CA 1
ATOM 729 C C . ASP A 1 90 ? -3.817 -10.446 -0.514 1.00 90.38 90 ASP A C 1
ATOM 731 O O . ASP A 1 90 ? -3.466 -10.514 -1.692 1.00 90.38 90 ASP A O 1
ATOM 735 N N . TYR A 1 91 ? -4.712 -9.545 -0.100 1.00 90.81 91 TYR A N 1
ATOM 736 C CA . TYR A 1 91 ? -5.237 -8.486 -0.957 1.00 90.81 91 TYR A CA 1
ATOM 737 C C . TYR A 1 91 ? -4.288 -7.289 -0.988 1.00 90.81 91 TYR A C 1
ATOM 739 O O . TYR A 1 91 ? -3.818 -6.820 0.054 1.00 90.81 91 TYR A O 1
ATOM 747 N N . GLN A 1 92 ? -4.053 -6.778 -2.198 1.00 88.44 92 GLN A N 1
ATOM 748 C CA . GLN A 1 92 ? -3.146 -5.662 -2.464 1.00 88.44 92 GLN A CA 1
ATOM 749 C C . GLN A 1 92 ? -3.532 -4.392 -1.701 1.00 88.44 92 GLN A C 1
ATOM 751 O O . GLN A 1 92 ? -2.661 -3.689 -1.180 1.00 88.44 92 GLN A O 1
ATOM 756 N N . TYR A 1 93 ? -4.832 -4.104 -1.614 1.00 91.88 93 TYR A N 1
ATOM 757 C CA . TYR A 1 93 ? -5.341 -2.922 -0.941 1.00 91.88 93 TYR A CA 1
ATOM 758 C C . TYR A 1 93 ? -6.148 -3.271 0.305 1.00 91.88 93 TYR A C 1
ATOM 760 O O . TYR A 1 93 ? -6.909 -4.234 0.361 1.00 91.88 93 TYR A O 1
ATOM 768 N N . GLN A 1 94 ? -5.963 -2.437 1.324 1.00 93.88 94 GLN A N 1
ATOM 769 C CA . GLN A 1 94 ? -6.656 -2.517 2.603 1.00 93.88 94 GLN A CA 1
ATOM 770 C C . GLN A 1 94 ? -7.314 -1.170 2.896 1.00 93.88 94 GLN A C 1
ATOM 772 O O . GLN A 1 94 ? -6.663 -0.118 2.818 1.00 93.88 94 GLN A O 1
ATOM 777 N N . LEU A 1 95 ? -8.593 -1.189 3.248 1.00 93.38 95 LEU A N 1
ATOM 778 C CA . LEU A 1 95 ? -9.325 -0.035 3.745 1.00 93.38 95 LEU A CA 1
ATOM 779 C C . LEU A 1 95 ? -9.268 -0.031 5.271 1.00 93.38 95 LEU A C 1
ATOM 781 O O . LEU A 1 95 ? -9.721 -0.975 5.913 1.00 93.38 95 LEU A O 1
ATOM 785 N N . ILE A 1 96 ? -8.733 1.050 5.836 1.00 92.06 96 ILE A N 1
ATOM 786 C CA . ILE A 1 96 ? -8.748 1.305 7.276 1.00 92.06 96 ILE A CA 1
ATOM 787 C C . ILE A 1 96 ? -9.775 2.396 7.555 1.00 92.06 96 ILE A C 1
ATOM 789 O O . ILE A 1 96 ? -9.714 3.476 6.964 1.00 92.06 96 ILE A O 1
ATOM 793 N N . GLU A 1 97 ? -10.698 2.121 8.471 1.00 91.94 97 GLU A N 1
ATOM 794 C CA . GLU A 1 97 ? -11.708 3.074 8.923 1.00 91.94 97 GLU A CA 1
ATOM 795 C C . GLU A 1 97 ? -11.497 3.363 10.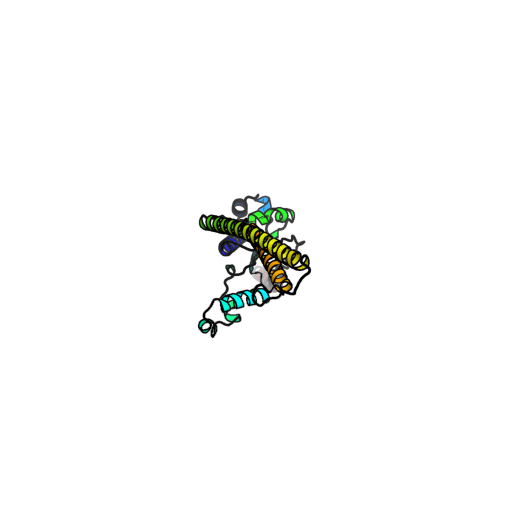412 1.00 91.94 97 GLU A C 1
ATOM 797 O O . GLU A 1 97 ? -11.501 2.447 11.234 1.00 91.94 97 GLU A O 1
ATOM 802 N N . VAL A 1 98 ? -11.327 4.643 10.757 1.00 91.06 98 VAL A N 1
ATOM 803 C CA . VAL A 1 98 ? -11.208 5.119 12.142 1.00 91.06 98 VAL A CA 1
ATOM 804 C C . VAL A 1 98 ? -12.339 6.101 12.422 1.00 91.06 98 VAL A C 1
ATOM 806 O O . VAL A 1 98 ? -12.503 7.090 11.704 1.00 91.06 98 VAL A O 1
ATOM 809 N N . ALA A 1 99 ? -13.115 5.842 13.471 1.00 90.69 99 ALA A N 1
ATOM 810 C CA . ALA A 1 99 ? -14.189 6.715 13.926 1.00 90.69 99 ALA A CA 1
ATOM 811 C C . ALA A 1 99 ? -13.815 7.376 15.253 1.00 90.69 99 ALA A C 1
ATOM 813 O O . ALA A 1 99 ? -13.247 6.743 16.140 1.00 90.69 99 ALA A O 1
ATOM 814 N N . SER A 1 100 ? -14.172 8.649 15.410 1.00 89.94 100 SER A N 1
ATOM 815 C CA . SER A 1 100 ? -13.917 9.434 16.619 1.00 89.94 100 SER A CA 1
ATOM 816 C C . SER A 1 100 ? -15.084 10.380 16.900 1.00 89.94 100 SER A C 1
ATOM 818 O O . SER A 1 100 ? -15.756 10.843 15.975 1.00 89.94 100 SER A O 1
ATOM 820 N N . LYS A 1 101 ? -15.296 10.705 18.178 1.00 89.00 101 LYS A N 1
ATOM 821 C CA . LYS A 1 101 ? -16.220 11.757 18.635 1.00 89.00 101 LYS A CA 1
ATOM 822 C C . LYS A 1 101 ? -15.718 13.161 18.284 1.00 89.00 101 LYS A C 1
ATOM 824 O O . LYS A 1 101 ? -16.509 14.098 18.233 1.00 89.00 101 LYS A O 1
ATOM 829 N N . ASP A 1 102 ? -14.418 13.300 18.044 1.00 86.44 102 ASP A N 1
ATOM 830 C CA . ASP A 1 102 ? -13.746 14.558 17.734 1.00 86.44 102 ASP A CA 1
ATOM 831 C C . ASP A 1 102 ? -12.965 14.433 16.421 1.00 86.44 102 ASP A C 1
ATOM 833 O O . ASP A 1 102 ? -12.105 13.561 16.266 1.00 86.44 102 ASP A O 1
ATOM 837 N N . ARG A 1 103 ? -13.259 15.325 15.470 1.00 81.69 103 ARG A N 1
ATOM 838 C CA . ARG A 1 103 ? -12.614 15.338 14.151 1.00 81.69 103 ARG A CA 1
ATOM 839 C C . ARG A 1 103 ? -11.127 15.668 14.240 1.00 81.69 103 ARG A C 1
ATOM 841 O O . ARG A 1 103 ? -10.353 15.140 13.450 1.00 81.69 103 ARG A O 1
ATOM 848 N N . THR A 1 104 ? -10.732 16.528 15.176 1.00 82.75 104 THR A N 1
ATOM 849 C CA . THR A 1 104 ? -9.344 17.008 15.286 1.00 82.75 104 THR A CA 1
ATOM 850 C C . THR A 1 104 ? -8.372 15.878 15.625 1.00 82.75 104 THR A C 1
ATOM 852 O O . THR A 1 104 ? -7.203 15.922 15.248 1.00 82.75 104 THR A O 1
ATOM 855 N N . VAL A 1 105 ? -8.876 14.817 16.263 1.00 84.00 105 VAL A N 1
ATOM 856 C CA . VAL A 1 105 ? -8.125 13.591 16.539 1.00 84.00 105 VAL A CA 1
ATOM 857 C C . VAL A 1 105 ? -7.754 12.869 15.242 1.00 84.00 105 VAL A C 1
ATOM 859 O O . VAL A 1 105 ? -6.636 12.385 15.125 1.00 84.00 105 VAL A O 1
ATOM 862 N N . LEU A 1 106 ? -8.639 12.842 14.240 1.00 83.38 106 LEU A N 1
ATOM 863 C CA . LEU A 1 106 ? -8.434 12.072 13.005 1.00 83.38 106 LEU A CA 1
ATOM 864 C C . LEU A 1 106 ? -7.366 12.669 12.079 1.00 83.38 106 LEU A C 1
ATOM 866 O O . LEU A 1 106 ? -6.760 11.930 11.309 1.00 83.38 106 LEU A O 1
ATOM 870 N N . GLU A 1 107 ? -7.131 13.982 12.146 1.00 77.94 107 GLU A N 1
ATOM 871 C CA . GLU A 1 107 ? -6.209 14.682 11.238 1.00 77.94 107 GLU A CA 1
ATOM 872 C C . GLU A 1 107 ? -4.747 14.234 11.411 1.00 77.94 107 GLU A C 1
ATOM 874 O O . GLU A 1 107 ? -4.013 14.221 10.430 1.00 77.94 107 GLU A O 1
ATOM 879 N N . ASN A 1 108 ? -4.348 13.798 12.613 1.00 75.69 108 ASN A N 1
ATOM 880 C CA . ASN A 1 108 ? -2.960 13.417 12.923 1.00 75.69 108 ASN A CA 1
ATOM 881 C C . ASN A 1 108 ? -2.796 11.961 13.385 1.00 75.69 108 ASN A C 1
ATOM 883 O O . ASN A 1 108 ? -1.690 11.530 13.673 1.00 75.69 108 ASN A O 1
ATOM 887 N N . LEU A 1 109 ? -3.891 11.210 13.505 1.00 84.12 109 LEU A N 1
ATOM 888 C CA . LEU A 1 109 ? -3.879 9.862 14.076 1.00 84.12 109 LEU A CA 1
ATOM 889 C C . LEU A 1 109 ? -3.528 8.777 13.046 1.00 84.12 109 LEU A C 1
ATOM 891 O O . LEU A 1 109 ? -3.074 7.698 13.414 1.00 84.12 109 LEU A O 1
ATOM 895 N N . ILE A 1 110 ? -3.765 9.040 11.759 1.00 80.69 110 ILE A N 1
ATOM 896 C CA . ILE A 1 110 ? -3.668 8.016 10.711 1.00 80.69 110 ILE A CA 1
ATOM 897 C C . ILE A 1 110 ? -2.241 7.480 10.576 1.00 80.69 110 ILE A C 1
ATOM 899 O O . ILE A 1 110 ? -2.083 6.264 10.495 1.00 80.69 110 ILE A O 1
ATOM 903 N N . ASP A 1 111 ? -1.229 8.349 10.633 1.00 86.81 111 ASP A N 1
ATOM 904 C CA . ASP A 1 111 ? 0.181 7.951 10.528 1.00 86.81 111 ASP A CA 1
ATOM 905 C C . ASP A 1 111 ? 0.607 7.023 11.675 1.00 86.81 111 ASP A C 1
ATOM 907 O O . ASP A 1 111 ? 1.343 6.058 11.461 1.00 86.81 111 ASP A O 1
ATOM 911 N N . ASP A 1 112 ? 0.096 7.265 12.884 1.00 90.69 112 ASP A N 1
ATOM 912 C CA . ASP A 1 112 ? 0.358 6.419 14.048 1.00 90.69 112 ASP A CA 1
ATOM 913 C C . ASP A 1 112 ? -0.394 5.086 13.976 1.00 90.69 112 ASP A C 1
ATOM 915 O O . ASP A 1 112 ? 0.174 4.041 14.292 1.00 90.69 112 ASP A O 1
ATOM 919 N N . VAL A 1 113 ? -1.648 5.102 13.513 1.00 90.00 113 VAL A N 1
ATOM 920 C CA . VAL A 1 113 ? -2.496 3.904 13.387 1.00 90.00 113 VAL A CA 1
ATOM 921 C C . VAL A 1 113 ? -1.929 2.910 12.378 1.00 90.00 113 VAL A C 1
ATOM 923 O O . VAL A 1 113 ? -2.044 1.700 12.567 1.00 90.00 113 VAL A O 1
ATOM 926 N N . ILE A 1 114 ? -1.313 3.401 11.303 1.00 90.25 114 ILE A N 1
ATOM 927 C CA . ILE A 1 114 ? -0.834 2.550 10.205 1.00 90.25 114 ILE A CA 1
ATOM 928 C C . ILE A 1 114 ? 0.624 2.139 10.390 1.00 90.25 114 ILE A C 1
ATOM 930 O O . ILE A 1 114 ? 1.187 1.430 9.551 1.00 90.25 114 ILE A O 1
ATOM 934 N N . ARG A 1 115 ? 1.259 2.599 11.472 1.00 89.62 115 ARG A N 1
ATOM 935 C CA . ARG A 1 115 ? 2.659 2.326 11.753 1.00 89.62 115 ARG A CA 1
ATOM 936 C C . ARG A 1 115 ? 2.852 0.837 12.009 1.00 89.62 115 ARG A C 1
ATOM 938 O O . ARG A 1 115 ? 2.349 0.260 12.971 1.00 89.62 115 ARG A O 1
ATOM 945 N N . VAL A 1 116 ? 3.672 0.226 11.165 1.00 88.88 116 VAL A N 1
ATOM 946 C CA . VAL A 1 116 ? 4.125 -1.151 11.336 1.00 88.88 116 VAL A CA 1
ATOM 947 C C . VAL A 1 116 ? 5.575 -1.130 11.795 1.00 88.88 116 VAL A C 1
ATOM 949 O O . VAL A 1 116 ? 6.425 -0.485 11.183 1.00 88.88 116 VAL A O 1
ATOM 952 N N . LYS A 1 117 ? 5.869 -1.834 12.892 1.00 85.88 117 LYS A N 1
ATOM 953 C CA . LYS A 1 117 ? 7.237 -1.948 13.401 1.00 85.88 117 LYS A CA 1
ATOM 954 C C . LYS A 1 117 ? 8.084 -2.737 12.410 1.00 85.88 117 LYS A C 1
ATOM 956 O O . LYS A 1 117 ? 7.866 -3.931 12.221 1.00 85.88 117 LYS A O 1
ATOM 961 N N . GLU A 1 118 ? 9.082 -2.076 11.839 1.00 85.44 118 GLU A N 1
ATOM 962 C CA . GLU A 1 118 ? 10.016 -2.702 10.912 1.00 85.44 118 GLU A CA 1
ATOM 963 C C . GLU A 1 118 ? 10.912 -3.716 11.628 1.00 85.44 118 GLU A C 1
ATOM 965 O O . GLU A 1 118 ? 11.658 -3.380 12.556 1.00 85.44 118 GLU A O 1
ATOM 970 N N . ASN A 1 119 ? 10.861 -4.963 11.169 1.00 88.31 119 ASN A N 1
ATOM 971 C CA . ASN A 1 119 ? 11.790 -6.011 11.577 1.00 88.31 119 ASN A CA 1
ATOM 972 C C . ASN A 1 119 ? 13.008 -6.066 10.629 1.00 88.31 119 ASN A C 1
ATOM 974 O O . ASN A 1 119 ? 13.076 -5.343 9.633 1.00 88.31 119 ASN A O 1
ATOM 978 N N . SER A 1 120 ? 13.991 -6.915 10.944 1.00 88.94 120 SER A N 1
ATOM 979 C CA . SER A 1 120 ? 15.207 -7.067 10.131 1.00 88.94 120 SER A CA 1
ATOM 980 C C . SER A 1 120 ? 14.915 -7.491 8.689 1.00 88.94 120 SER A C 1
ATOM 982 O O . SER A 1 120 ? 15.579 -7.006 7.777 1.00 88.94 120 SER A O 1
ATOM 984 N N . ILE A 1 121 ? 13.904 -8.338 8.479 1.00 88.62 121 ILE A N 1
ATOM 985 C CA . ILE A 1 121 ? 13.514 -8.833 7.157 1.00 88.62 121 ILE A CA 1
ATOM 986 C C . ILE A 1 121 ? 12.935 -7.704 6.304 1.00 88.62 121 ILE A C 1
ATOM 988 O O . ILE A 1 121 ? 13.437 -7.477 5.207 1.00 88.62 121 ILE A O 1
ATOM 992 N N . ILE A 1 122 ? 11.975 -6.936 6.831 1.00 89.81 122 ILE A N 1
ATOM 993 C CA . ILE A 1 122 ? 11.375 -5.785 6.133 1.00 89.81 122 ILE A CA 1
ATOM 994 C C . ILE A 1 122 ? 12.464 -4.796 5.708 1.00 89.81 122 ILE A C 1
ATOM 996 O O . ILE A 1 122 ? 12.488 -4.359 4.561 1.00 89.81 122 ILE A O 1
ATOM 1000 N N . LYS A 1 123 ? 13.412 -4.488 6.602 1.00 90.69 123 LYS A N 1
ATOM 1001 C CA . LYS A 1 123 ? 14.529 -3.582 6.291 1.00 90.69 123 LYS A CA 1
ATOM 1002 C C . LYS A 1 123 ? 15.435 -4.132 5.193 1.00 90.69 123 LYS A C 1
ATOM 1004 O O . LYS A 1 123 ? 15.806 -3.391 4.287 1.00 90.69 123 LYS A O 1
ATOM 1009 N N . SER A 1 124 ? 15.774 -5.420 5.259 1.00 91.88 124 SER A N 1
ATOM 1010 C CA . SER A 1 124 ? 16.603 -6.057 4.233 1.00 91.88 124 SER A CA 1
ATOM 1011 C C . SER A 1 124 ? 15.909 -6.104 2.869 1.00 91.88 124 SER A C 1
ATOM 1013 O O . SER A 1 124 ? 16.549 -5.836 1.859 1.00 91.88 124 SER A O 1
ATOM 1015 N N . GLU A 1 125 ? 14.599 -6.364 2.833 1.00 91.62 125 GLU A N 1
ATOM 1016 C CA . GLU A 1 125 ? 13.811 -6.405 1.599 1.00 91.62 125 GLU A CA 1
ATOM 1017 C C . GLU A 1 125 ? 13.666 -5.003 0.989 1.00 91.62 125 GLU A C 1
ATOM 1019 O O . GLU A 1 125 ? 13.922 -4.821 -0.199 1.00 91.62 125 GLU A O 1
ATOM 1024 N N . GLN A 1 126 ? 13.369 -3.987 1.810 1.00 91.56 126 GLN A N 1
ATOM 1025 C CA . GLN A 1 126 ? 13.381 -2.581 1.389 1.00 91.56 126 GLN A CA 1
ATOM 1026 C C . GLN A 1 126 ? 14.716 -2.184 0.753 1.00 91.56 126 GLN A C 1
ATOM 1028 O O . GLN A 1 126 ? 14.741 -1.537 -0.295 1.00 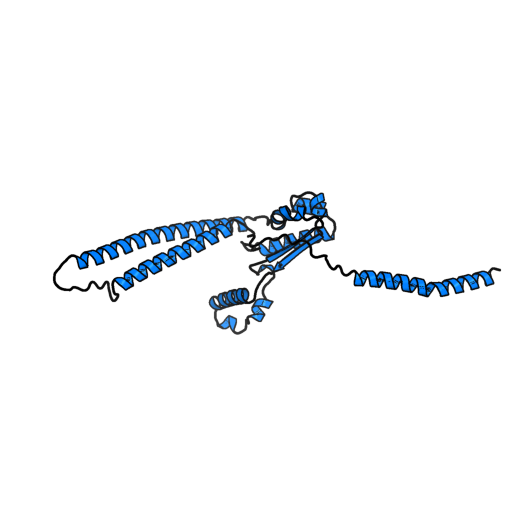91.56 126 GLN A O 1
ATOM 1033 N N . GLN A 1 127 ? 15.827 -2.536 1.404 1.00 92.88 127 GLN A N 1
ATOM 1034 C CA . GLN A 1 127 ? 17.160 -2.201 0.920 1.00 92.88 127 GLN A CA 1
ATOM 1035 C C . GLN A 1 127 ? 17.466 -2.921 -0.395 1.00 92.88 127 GLN A C 1
ATOM 1037 O O . GLN A 1 127 ? 17.850 -2.263 -1.359 1.00 92.88 127 GLN A O 1
ATOM 1042 N N . ALA A 1 128 ? 17.216 -4.230 -0.467 1.00 94.44 128 ALA A N 1
ATOM 1043 C CA . ALA A 1 128 ? 17.452 -5.022 -1.669 1.00 94.44 128 ALA A CA 1
ATOM 1044 C C . ALA A 1 128 ? 16.664 -4.491 -2.877 1.00 94.44 128 ALA A C 1
ATOM 1046 O O . ALA A 1 128 ? 17.222 -4.353 -3.965 1.00 94.44 128 ALA A O 1
ATOM 1047 N N . LEU A 1 129 ? 15.387 -4.133 -2.696 1.00 94.19 129 LEU A N 1
ATOM 1048 C CA . LEU A 1 129 ? 14.568 -3.582 -3.777 1.00 94.19 129 LEU A CA 1
ATOM 1049 C C . LEU A 1 129 ? 15.038 -2.190 -4.221 1.00 94.19 129 LEU A C 1
ATOM 1051 O O . LEU A 1 129 ? 15.056 -1.906 -5.418 1.00 94.19 129 LEU A O 1
ATOM 1055 N N . LYS A 1 130 ? 15.462 -1.326 -3.288 1.00 94.19 130 LYS A N 1
ATOM 1056 C CA . LYS A 1 130 ? 16.029 -0.008 -3.629 1.00 94.19 130 LYS A CA 1
ATOM 1057 C C . LYS A 1 130 ? 17.350 -0.138 -4.384 1.00 94.19 130 LYS A C 1
ATOM 1059 O O . LYS A 1 130 ? 17.526 0.537 -5.393 1.00 94.19 130 LYS A O 1
ATOM 1064 N N . GLU A 1 131 ? 18.244 -1.012 -3.924 1.00 96.06 131 GLU A N 1
ATOM 1065 C CA . GLU A 1 131 ? 19.528 -1.285 -4.580 1.00 96.06 131 GLU A CA 1
ATOM 1066 C C . GLU A 1 131 ? 19.329 -1.877 -5.979 1.00 96.06 131 GLU A C 1
ATOM 1068 O O . GLU A 1 131 ? 19.985 -1.445 -6.927 1.00 96.06 131 GLU A O 1
ATOM 1073 N N . THR A 1 132 ? 18.374 -2.799 -6.128 1.00 96.56 132 THR A N 1
ATOM 1074 C CA . THR A 1 132 ? 17.997 -3.370 -7.430 1.00 96.56 132 THR A CA 1
ATOM 1075 C C . THR A 1 132 ? 17.465 -2.287 -8.365 1.00 96.56 132 THR A C 1
ATOM 1077 O O . THR A 1 132 ? 17.955 -2.149 -9.481 1.00 96.56 132 THR A O 1
ATOM 1080 N N . ALA A 1 133 ? 16.539 -1.445 -7.895 1.00 96.56 133 ALA A N 1
ATOM 1081 C CA . ALA A 1 133 ? 16.007 -0.349 -8.699 1.00 96.56 133 ALA A CA 1
ATOM 1082 C C . ALA A 1 133 ? 17.100 0.652 -9.119 1.00 96.56 133 ALA A C 1
ATOM 1084 O O . ALA A 1 133 ? 17.097 1.140 -10.247 1.00 96.56 133 ALA A O 1
ATOM 1085 N N . ASP A 1 134 ? 18.061 0.952 -8.241 1.00 96.88 134 ASP A N 1
ATOM 1086 C CA . ASP A 1 134 ? 19.200 1.811 -8.575 1.00 96.88 134 ASP A CA 1
ATOM 1087 C C . ASP A 1 134 ? 20.125 1.189 -9.620 1.00 96.88 134 ASP A C 1
ATOM 1089 O O . ASP A 1 134 ? 20.572 1.873 -10.549 1.00 96.88 134 ASP A O 1
ATOM 1093 N N . PHE A 1 135 ? 20.384 -0.111 -9.501 1.00 97.62 135 PHE A N 1
ATOM 1094 C CA . PHE A 1 135 ? 21.138 -0.860 -10.495 1.00 97.62 135 PHE A CA 1
ATOM 1095 C C . PHE A 1 135 ? 20.434 -0.849 -11.860 1.00 97.62 135 PHE A C 1
ATOM 1097 O O . PHE A 1 135 ? 21.062 -0.516 -12.869 1.00 97.62 135 PHE A O 1
ATOM 1104 N N . ASP A 1 136 ? 19.130 -1.123 -11.889 1.00 97.50 136 ASP A N 1
ATOM 1105 C CA . ASP A 1 136 ? 18.328 -1.154 -13.112 1.00 97.50 136 ASP A CA 1
ATOM 1106 C C . ASP A 1 136 ? 18.289 0.217 -13.793 1.00 97.50 136 ASP A C 1
ATOM 1108 O O . ASP A 1 136 ? 18.547 0.325 -14.993 1.00 97.50 136 ASP A O 1
ATOM 1112 N N . LEU A 1 137 ? 18.067 1.295 -13.033 1.00 97.62 137 LEU A N 1
ATOM 1113 C CA . LEU A 1 137 ? 18.080 2.659 -13.569 1.00 97.62 137 LEU A CA 1
ATOM 1114 C C . LEU A 1 137 ? 19.440 3.035 -14.156 1.00 97.62 137 LEU A C 1
ATOM 1116 O O . LEU A 1 137 ? 19.501 3.703 -15.195 1.00 97.62 137 LEU A O 1
ATOM 1120 N N . LYS A 1 138 ? 20.534 2.606 -13.520 1.00 98.00 138 LYS A N 1
ATOM 1121 C CA . LYS A 1 138 ? 21.888 2.811 -14.039 1.00 98.00 138 LYS A CA 1
ATOM 1122 C C . LYS A 1 138 ? 22.106 2.028 -15.337 1.00 98.00 138 LYS A C 1
ATOM 1124 O O . LYS A 1 138 ? 22.590 2.604 -16.308 1.00 98.00 138 LYS A O 1
ATOM 1129 N N . SER A 1 139 ? 21.704 0.759 -15.374 1.00 97.88 139 SER A N 1
ATOM 1130 C CA . SER A 1 139 ? 21.777 -0.098 -16.564 1.00 97.88 139 SER A CA 1
ATOM 1131 C C . SER A 1 139 ? 20.992 0.492 -17.741 1.00 97.88 139 SER A C 1
ATOM 1133 O O . SER A 1 139 ? 21.546 0.690 -18.821 1.00 97.88 139 SER A O 1
ATOM 1135 N N . MET A 1 140 ? 19.736 0.888 -17.516 1.00 98.06 140 MET A N 1
ATOM 1136 C CA . MET A 1 140 ? 18.891 1.530 -18.528 1.00 98.06 140 MET A CA 1
ATOM 1137 C C . MET A 1 140 ? 19.486 2.856 -19.021 1.00 98.06 140 MET A C 1
ATOM 1139 O O . MET A 1 140 ? 19.430 3.157 -20.212 1.00 98.06 140 MET A O 1
ATOM 1143 N N . SER A 1 141 ? 20.107 3.637 -18.131 1.00 97.44 141 SER A N 1
ATOM 1144 C CA . SER A 1 141 ? 20.788 4.880 -18.515 1.00 97.44 141 SER A CA 1
ATOM 1145 C C . SER A 1 141 ? 21.968 4.622 -19.457 1.00 97.44 141 SER A C 1
ATOM 1147 O O . SER A 1 141 ? 22.145 5.369 -20.417 1.00 97.44 141 SER A O 1
ATOM 1149 N N . TYR A 1 142 ? 22.747 3.557 -19.233 1.00 97.75 142 TYR A N 1
ATOM 1150 C CA . TYR A 1 142 ? 23.803 3.158 -20.169 1.00 97.75 142 TYR A CA 1
ATOM 1151 C C . TYR A 1 142 ? 23.237 2.715 -21.521 1.00 97.75 142 TYR A C 1
ATOM 1153 O O . TYR A 1 142 ? 23.712 3.185 -22.552 1.00 97.75 142 TYR A O 1
ATOM 1161 N N . GLN A 1 143 ? 22.176 1.901 -21.525 1.00 97.12 143 GLN A N 1
ATOM 1162 C CA . GLN A 1 143 ? 21.518 1.462 -22.763 1.00 97.12 143 GLN A CA 1
ATOM 1163 C C . GLN A 1 143 ? 21.003 2.647 -23.595 1.00 97.12 143 GLN A C 1
ATOM 1165 O O . GLN A 1 143 ? 21.114 2.637 -24.818 1.00 97.12 143 GLN A O 1
ATOM 1170 N N . LEU A 1 144 ? 20.485 3.701 -22.952 1.00 97.38 144 LEU A N 1
ATOM 1171 C CA . LEU A 1 144 ? 20.062 4.920 -23.649 1.00 97.38 144 LEU A CA 1
ATOM 1172 C C . LEU A 1 144 ? 21.228 5.652 -24.323 1.00 97.38 144 LEU A C 1
ATOM 1174 O O . LEU A 1 144 ? 21.064 6.132 -25.442 1.00 97.38 144 LEU A O 1
ATOM 1178 N N . ILE A 1 145 ? 22.394 5.725 -23.675 1.00 97.25 145 ILE A N 1
ATOM 1179 C CA . ILE A 1 145 ? 23.598 6.345 -24.256 1.00 97.25 145 ILE A CA 1
ATOM 1180 C C . ILE A 1 145 ? 24.072 5.553 -25.483 1.00 97.25 145 ILE A C 1
ATOM 1182 O O . ILE A 1 145 ? 24.422 6.142 -26.511 1.00 97.25 145 ILE A O 1
ATOM 1186 N N . GLU A 1 146 ? 24.064 4.222 -25.397 1.00 96.06 146 GLU A N 1
ATOM 1187 C CA . GLU A 1 146 ? 24.420 3.345 -26.516 1.00 96.06 146 GLU A CA 1
ATOM 1188 C C . GLU A 1 146 ? 23.427 3.477 -27.677 1.00 96.06 146 GLU A C 1
ATOM 1190 O O . GLU A 1 146 ? 23.841 3.653 -28.825 1.00 96.06 146 GLU A O 1
ATOM 1195 N N . LEU A 1 147 ? 22.122 3.484 -27.387 1.00 95.94 147 LEU A N 1
ATOM 1196 C CA . LEU A 1 147 ? 21.073 3.702 -28.386 1.00 95.94 147 LEU A CA 1
ATOM 1197 C C . LEU A 1 147 ? 21.189 5.071 -29.055 1.00 95.94 147 LEU A C 1
ATOM 1199 O O . LEU A 1 147 ? 21.060 5.156 -30.273 1.00 95.94 147 LEU A O 1
ATOM 1203 N N . ASP A 1 148 ? 21.473 6.132 -28.300 1.00 95.69 148 ASP A N 1
ATOM 1204 C CA . ASP A 1 148 ? 21.661 7.472 -28.862 1.00 95.69 148 ASP A CA 1
ATOM 1205 C C . ASP A 1 148 ? 22.879 7.538 -29.784 1.00 95.69 148 ASP A C 1
ATOM 1207 O O . ASP A 1 148 ? 22.812 8.132 -30.864 1.00 95.69 148 ASP A O 1
ATOM 1211 N N . SER A 1 149 ? 23.961 6.855 -29.411 1.00 95.69 149 SER A N 1
ATOM 1212 C CA . SER A 1 149 ? 25.151 6.716 -30.254 1.00 95.69 149 SER A CA 1
ATOM 1213 C C . SER A 1 149 ? 24.840 5.947 -31.543 1.00 95.69 149 SER A C 1
ATOM 1215 O O . SER A 1 149 ? 25.246 6.362 -32.631 1.00 95.69 149 SER A O 1
ATOM 1217 N N . LEU A 1 150 ? 24.067 4.862 -31.445 1.00 93.00 150 LEU A N 1
ATOM 1218 C CA . LEU A 1 150 ? 23.652 4.057 -32.591 1.00 93.00 150 LEU A CA 1
ATOM 1219 C C . LEU A 1 150 ? 22.719 4.833 -33.530 1.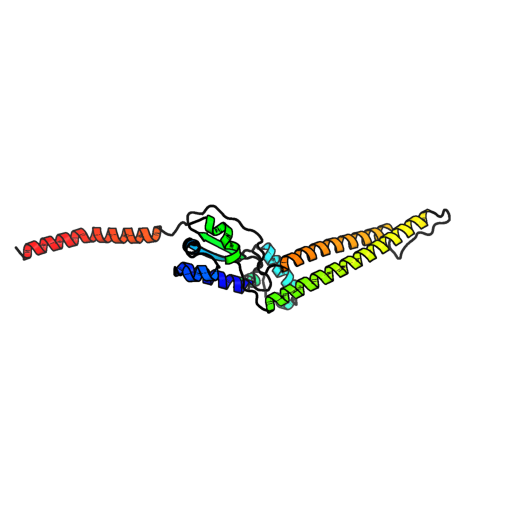00 93.00 150 LEU A C 1
ATOM 1221 O O . LEU A 1 150 ? 22.927 4.826 -34.742 1.00 93.00 150 LEU A O 1
ATOM 1225 N N . ILE A 1 151 ? 21.737 5.556 -32.985 1.00 92.25 151 ILE A N 1
ATOM 1226 C CA . ILE A 1 151 ? 20.839 6.437 -33.744 1.00 92.25 151 ILE A CA 1
ATOM 1227 C C . ILE A 1 151 ? 21.650 7.505 -34.489 1.00 92.25 151 ILE A C 1
ATOM 1229 O O . ILE A 1 151 ? 21.420 7.725 -35.679 1.00 92.25 151 ILE A O 1
ATOM 1233 N N . ALA A 1 152 ? 22.622 8.144 -33.829 1.00 92.81 152 ALA A N 1
ATOM 1234 C CA . ALA A 1 152 ? 23.476 9.159 -34.449 1.00 92.81 152 ALA A CA 1
ATOM 1235 C C . ALA A 1 152 ? 24.340 8.588 -35.589 1.00 92.81 152 ALA A C 1
ATOM 1237 O O . ALA A 1 152 ? 24.456 9.209 -36.654 1.00 92.81 152 ALA A O 1
ATOM 1238 N N . ALA A 1 153 ? 24.904 7.389 -35.407 1.00 89.25 153 ALA A N 1
ATOM 1239 C CA . ALA A 1 153 ? 25.640 6.686 -36.456 1.00 89.25 153 ALA A CA 1
ATOM 1240 C C . ALA A 1 153 ? 24.735 6.369 -37.660 1.00 89.25 153 ALA A C 1
ATOM 1242 O O . ALA A 1 153 ? 25.111 6.631 -38.804 1.00 89.25 153 ALA A O 1
ATOM 1243 N N . TYR A 1 154 ? 23.510 5.902 -37.404 1.00 85.69 154 TYR A N 1
ATOM 1244 C CA . TYR A 1 154 ? 22.521 5.592 -38.438 1.00 85.69 154 TYR A CA 1
ATOM 1245 C C . TYR A 1 154 ? 22.100 6.838 -39.232 1.00 85.69 154 TYR A C 1
ATOM 1247 O O . TYR A 1 154 ? 22.076 6.828 -40.462 1.00 85.69 154 TYR A O 1
ATOM 1255 N N . GLN A 1 155 ? 21.828 7.948 -38.539 1.00 86.12 155 GLN A N 1
ATOM 1256 C CA . GLN A 1 155 ? 21.516 9.234 -39.170 1.00 86.12 155 GLN A CA 1
ATOM 1257 C C . GLN A 1 155 ? 22.675 9.750 -40.029 1.00 86.12 155 GLN A C 1
ATOM 1259 O O . GLN A 1 155 ? 22.443 10.320 -41.094 1.00 86.12 155 GLN A O 1
ATOM 1264 N N . THR A 1 156 ? 23.915 9.557 -39.577 1.00 86.38 156 THR A N 1
ATOM 1265 C CA . THR A 1 156 ? 25.111 9.945 -40.335 1.00 86.38 156 THR A CA 1
ATOM 1266 C C . THR A 1 156 ? 25.257 9.105 -41.601 1.00 86.38 156 THR A C 1
ATOM 1268 O O . THR A 1 156 ? 25.496 9.673 -42.662 1.00 86.38 156 THR A O 1
ATOM 1271 N N . ALA A 1 157 ? 25.044 7.788 -41.515 1.00 81.88 157 ALA A N 1
ATOM 1272 C CA . ALA A 1 157 ? 25.104 6.881 -42.662 1.00 81.88 157 ALA A CA 1
ATOM 1273 C C . ALA A 1 157 ? 24.042 7.196 -43.731 1.00 81.88 157 ALA A C 1
ATOM 1275 O O . ALA A 1 157 ? 24.350 7.198 -44.919 1.00 81.88 157 ALA A O 1
ATOM 1276 N N . ILE A 1 158 ? 22.810 7.523 -43.320 1.00 77.19 158 ILE A N 1
ATOM 1277 C CA . ILE A 1 158 ? 21.751 7.948 -44.252 1.00 77.19 158 ILE A CA 1
ATOM 1278 C C . ILE A 1 158 ? 22.132 9.272 -44.936 1.00 77.19 158 ILE A C 1
ATOM 1280 O O . ILE A 1 158 ? 22.020 9.405 -46.153 1.00 77.19 158 ILE A O 1
ATOM 1284 N N . LYS A 1 159 ? 22.624 10.258 -44.172 1.00 78.12 159 LYS A N 1
ATOM 1285 C CA . LYS A 1 159 ? 23.041 11.556 -44.732 1.00 78.12 159 LYS A CA 1
ATOM 1286 C C . LYS A 1 159 ? 24.207 11.419 -45.710 1.00 78.12 159 LYS A C 1
ATOM 1288 O O . LYS A 1 159 ? 24.226 12.114 -46.718 1.00 78.12 159 LYS A O 1
ATOM 1293 N N . SER A 1 160 ? 25.185 10.559 -45.427 1.00 71.00 160 SER A N 1
ATOM 1294 C CA . SER A 1 160 ? 26.342 10.374 -46.308 1.00 71.00 160 SER A CA 1
ATOM 1295 C C . SER A 1 160 ? 25.990 9.643 -47.606 1.00 71.00 160 SER A C 1
ATOM 1297 O O . SER A 1 160 ? 26.607 9.942 -48.628 1.00 71.00 160 SER A O 1
ATOM 1299 N N . SER A 1 161 ? 24.978 8.764 -47.608 1.00 59.81 161 SER A N 1
ATOM 1300 C CA . SER A 1 161 ? 24.476 8.136 -48.839 1.00 59.81 161 SER A CA 1
ATOM 1301 C C . SER A 1 161 ? 23.790 9.111 -49.807 1.00 59.81 161 SER A C 1
ATOM 1303 O O . SER A 1 161 ? 23.832 8.878 -51.010 1.00 59.81 161 SER A O 1
ATOM 1305 N N . ASP A 1 162 ? 2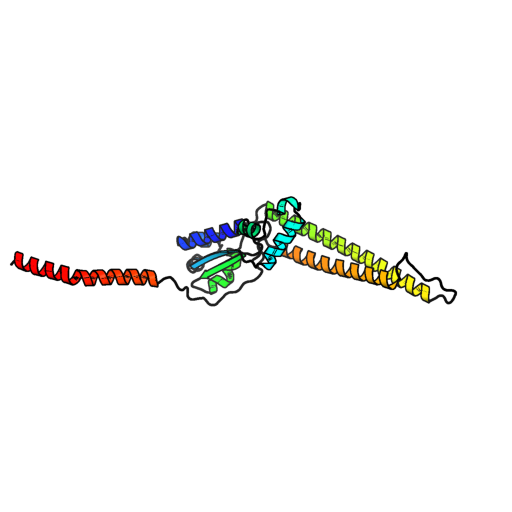3.234 10.226 -49.319 1.00 56.59 162 ASP A N 1
ATOM 1306 C CA . ASP A 1 162 ? 22.586 11.244 -50.166 1.00 56.59 162 ASP A CA 1
ATOM 1307 C C . ASP A 1 162 ? 23.577 12.243 -50.804 1.00 56.59 162 ASP A C 1
ATOM 1309 O O . ASP A 1 162 ? 23.236 12.932 -51.764 1.00 56.59 162 ASP A O 1
ATOM 1313 N N . VAL A 1 163 ? 24.811 12.351 -50.292 1.00 52.94 163 VAL A N 1
ATOM 1314 C CA . VAL A 1 163 ? 25.768 13.411 -50.684 1.00 52.94 163 VAL A CA 1
ATOM 1315 C C . VAL A 1 163 ? 26.688 13.006 -51.852 1.00 52.94 163 VAL A C 1
ATOM 1317 O O . VAL A 1 163 ? 27.341 13.869 -52.440 1.00 52.94 163 VAL A O 1
ATOM 1320 N N . GLN A 1 164 ? 26.718 11.736 -52.274 1.00 46.84 164 GLN A N 1
ATOM 1321 C CA . GLN A 1 164 ? 27.474 11.318 -53.465 1.00 46.84 164 GLN A CA 1
ATOM 1322 C C . GLN A 1 164 ? 26.557 11.079 -54.669 1.00 46.84 164 GLN A C 1
ATOM 1324 O O . GLN A 1 164 ? 25.942 10.027 -54.825 1.00 46.84 164 GLN A O 1
ATOM 1329 N N . GLY A 1 165 ? 26.507 12.063 -55.569 1.00 48.72 165 GLY A N 1
ATOM 1330 C CA . GLY A 1 165 ? 25.958 11.881 -56.908 1.00 48.72 165 GLY A CA 1
ATOM 1331 C C . GLY A 1 165 ? 26.770 10.848 -57.696 1.00 48.72 165 GLY A C 1
ATOM 1332 O O . GLY A 1 165 ? 27.851 11.159 -58.185 1.00 48.72 165 GLY A O 1
ATOM 1333 N N . GLY A 1 166 ? 26.249 9.629 -57.834 1.00 45.97 166 GLY A N 1
ATOM 1334 C CA . GLY A 1 166 ? 26.798 8.617 -58.740 1.00 45.97 166 GLY A CA 1
ATOM 1335 C C . GLY A 1 166 ? 26.384 7.188 -58.388 1.00 45.97 166 GLY A C 1
ATOM 1336 O O . GLY A 1 166 ? 26.862 6.631 -57.413 1.00 45.97 166 GLY A O 1
ATOM 1337 N N . ASN A 1 167 ? 25.531 6.587 -59.224 1.00 47.69 167 ASN A N 1
ATOM 1338 C CA . ASN A 1 167 ? 25.201 5.154 -59.282 1.00 47.69 167 ASN A CA 1
ATOM 1339 C C . ASN A 1 167 ? 24.799 4.457 -57.963 1.00 47.69 167 ASN A C 1
ATOM 1341 O O . ASN A 1 167 ? 25.554 3.701 -57.359 1.00 47.69 167 ASN A O 1
ATOM 1345 N N . GLY A 1 168 ? 23.522 4.661 -57.620 1.00 51.59 168 GLY A N 1
ATOM 1346 C CA . GLY A 1 168 ? 22.586 3.741 -56.960 1.00 51.59 168 GLY A CA 1
ATOM 1347 C C . GLY A 1 168 ? 23.150 2.479 -56.310 1.00 51.59 168 GLY A C 1
ATOM 1348 O O . GLY A 1 168 ? 23.040 1.392 -56.869 1.00 51.59 168 GLY A O 1
ATOM 1349 N N . THR A 1 169 ? 23.629 2.610 -55.076 1.00 54.09 169 THR A N 1
ATOM 1350 C CA . THR A 1 169 ? 23.654 1.486 -54.136 1.00 54.09 169 THR A CA 1
ATOM 1351 C C . THR A 1 169 ? 22.623 1.788 -53.057 1.00 54.09 169 THR A C 1
ATOM 1353 O O . THR A 1 169 ? 22.825 2.677 -52.234 1.00 54.09 169 THR A O 1
ATOM 1356 N N . ASN A 1 170 ? 21.480 1.100 -53.090 1.00 53.81 170 ASN A N 1
ATOM 1357 C CA . ASN A 1 170 ? 20.498 1.184 -52.013 1.00 53.81 170 ASN A CA 1
ATOM 1358 C C . ASN A 1 170 ? 21.153 0.650 -50.734 1.00 53.81 170 ASN A C 1
ATOM 1360 O O . ASN A 1 170 ? 21.529 -0.522 -50.673 1.00 53.81 170 ASN A O 1
ATOM 1364 N N . LEU A 1 171 ? 21.316 1.508 -49.727 1.00 53.88 171 LEU A N 1
ATOM 1365 C CA . LEU A 1 171 ? 21.881 1.114 -48.443 1.00 53.88 171 LEU A CA 1
ATOM 1366 C C . LEU A 1 171 ? 20.832 0.299 -47.672 1.00 53.88 171 LEU A C 1
ATOM 1368 O O . LEU A 1 171 ? 19.984 0.851 -46.974 1.00 53.88 171 LEU A O 1
ATOM 1372 N N . TYR A 1 172 ? 20.871 -1.020 -47.830 1.00 52.41 172 TYR A N 1
ATOM 1373 C CA . TYR A 1 172 ? 20.124 -1.959 -47.001 1.00 52.41 172 TYR A CA 1
ATOM 1374 C C . TYR A 1 172 ? 21.050 -2.459 -45.886 1.00 52.41 172 TYR A C 1
ATOM 1376 O O . TYR A 1 172 ? 22.077 -3.079 -46.158 1.00 52.41 172 TYR A O 1
ATOM 1384 N N . LEU A 1 173 ? 20.717 -2.175 -44.623 1.00 55.94 173 LEU A N 1
ATOM 1385 C CA . LEU A 1 173 ? 21.371 -2.829 -43.485 1.00 55.94 173 LEU A CA 1
ATOM 1386 C C . LEU A 1 173 ? 20.613 -4.128 -43.200 1.00 55.94 173 LEU A C 1
ATOM 1388 O O . LEU A 1 173 ? 19.662 -4.151 -42.420 1.00 55.94 173 LEU A O 1
ATOM 1392 N N . GLY A 1 174 ? 21.014 -5.198 -43.886 1.00 60.47 174 GLY A N 1
ATOM 1393 C CA . GLY A 1 174 ? 20.278 -6.463 -43.889 1.00 60.47 174 GLY A CA 1
ATOM 1394 C C . GLY A 1 174 ? 19.037 -6.385 -44.781 1.00 60.47 174 GLY A C 1
ATOM 1395 O O . GLY A 1 174 ? 19.113 -5.852 -45.881 1.00 60.47 174 GLY A O 1
ATOM 1396 N N . ASP A 1 175 ? 17.902 -6.903 -44.307 1.00 56.50 175 ASP A N 1
ATOM 1397 C CA . ASP A 1 175 ? 16.646 -6.987 -45.079 1.00 56.50 175 ASP A CA 1
ATOM 1398 C C . ASP A 1 175 ? 15.691 -5.794 -44.842 1.00 56.50 175 ASP A C 1
ATOM 1400 O O . ASP A 1 175 ? 14.613 -5.715 -45.430 1.00 56.50 175 ASP A O 1
ATOM 1404 N N . GLN A 1 176 ? 16.059 -4.849 -43.965 1.00 59.19 176 GLN A N 1
ATOM 1405 C CA . GLN A 1 176 ? 15.191 -3.740 -43.554 1.00 59.19 176 GLN A CA 1
ATOM 1406 C C . GLN A 1 176 ? 15.547 -2.418 -44.234 1.00 59.19 176 GLN A C 1
ATOM 1408 O O . GLN A 1 176 ? 16.713 -2.084 -44.461 1.00 59.19 176 GLN A O 1
ATOM 1413 N N . LYS A 1 177 ? 14.513 -1.615 -44.515 1.00 67.69 177 LYS A N 1
ATOM 1414 C CA . LYS A 1 177 ? 14.695 -0.245 -45.006 1.00 67.69 177 LYS A CA 1
ATOM 1415 C C . LYS A 1 177 ? 15.280 0.636 -43.888 1.00 67.69 177 LYS A C 1
ATOM 1417 O O . LYS A 1 177 ? 14.836 0.519 -42.745 1.00 67.69 177 LYS A O 1
ATOM 1422 N N . PRO A 1 178 ? 16.180 1.589 -44.195 1.00 67.56 178 PRO A N 1
ATOM 1423 C CA . PRO A 1 178 ? 16.787 2.473 -43.191 1.00 67.56 178 PRO A CA 1
ATOM 1424 C C . PRO A 1 178 ? 15.788 3.220 -42.291 1.00 67.56 178 PRO A C 1
ATOM 1426 O O . PRO A 1 178 ? 16.049 3.435 -41.109 1.00 67.56 178 PRO A O 1
ATOM 1429 N N . SER A 1 179 ? 14.619 3.589 -42.825 1.00 72.94 179 SER A N 1
ATOM 1430 C CA . SER A 1 179 ? 13.546 4.238 -42.063 1.00 72.94 179 SER A CA 1
ATOM 1431 C C . SER A 1 179 ? 12.890 3.317 -41.029 1.00 72.94 179 SER A C 1
ATOM 1433 O O . SER A 1 179 ? 12.465 3.786 -39.975 1.00 72.94 179 SER A O 1
ATOM 1435 N N . GLU A 1 180 ? 12.818 2.017 -41.307 1.00 80.88 180 GLU A N 1
ATOM 1436 C CA . GLU A 1 180 ? 12.228 1.013 -40.422 1.00 80.88 180 GLU A CA 1
ATOM 1437 C C . GLU A 1 180 ? 13.172 0.665 -39.269 1.00 80.88 180 GLU A C 1
ATOM 1439 O O . GLU A 1 180 ? 12.743 0.630 -38.116 1.00 80.88 180 GLU A O 1
ATOM 1444 N N . ALA A 1 181 ? 14.468 0.528 -39.556 1.00 82.88 181 ALA A N 1
ATOM 1445 C CA . ALA A 1 181 ? 15.492 0.347 -38.532 1.00 82.88 181 ALA A CA 1
ATOM 1446 C C . ALA A 1 181 ? 15.565 1.556 -37.585 1.00 82.88 181 ALA A C 1
ATOM 1448 O O . ALA A 1 181 ? 15.549 1.393 -36.366 1.00 82.88 181 ALA A O 1
ATOM 1449 N N . LEU A 1 182 ? 15.561 2.781 -38.128 1.00 86.19 182 LEU A N 1
ATOM 1450 C CA . LEU A 1 182 ? 15.566 3.999 -37.316 1.00 86.19 182 LEU A CA 1
ATOM 1451 C C . LEU A 1 182 ? 14.302 4.110 -36.449 1.00 86.19 182 LEU A C 1
ATOM 1453 O O . LEU A 1 182 ? 14.395 4.452 -35.271 1.00 86.19 182 LEU A O 1
ATOM 1457 N N . LYS A 1 183 ? 13.129 3.781 -37.007 1.00 88.88 183 LYS A N 1
ATOM 1458 C CA . LYS A 1 183 ? 11.877 3.708 -36.245 1.00 88.88 183 LYS A CA 1
ATOM 1459 C C . LYS A 1 183 ? 11.993 2.714 -35.086 1.00 88.88 183 LYS A C 1
ATOM 1461 O O . LYS A 1 183 ? 11.666 3.074 -33.961 1.00 88.88 183 LYS A O 1
ATOM 1466 N N . ASN A 1 184 ? 12.512 1.512 -35.341 1.00 91.94 184 ASN A N 1
ATOM 1467 C CA . ASN A 1 184 ? 12.696 0.484 -34.316 1.00 91.94 184 ASN A CA 1
ATOM 1468 C C . ASN A 1 184 ? 13.606 0.974 -33.173 1.00 91.94 184 ASN A C 1
ATOM 1470 O O . ASN A 1 184 ? 13.255 0.824 -32.006 1.00 91.94 184 ASN A O 1
ATOM 1474 N N . LEU A 1 185 ? 14.719 1.647 -33.488 1.00 93.25 185 LEU A N 1
ATOM 1475 C CA . LEU A 1 185 ? 15.608 2.224 -32.471 1.00 93.25 185 LEU A CA 1
ATOM 1476 C C . LEU A 1 185 ? 14.906 3.281 -31.603 1.00 93.25 185 LEU A C 1
ATOM 1478 O O . LEU A 1 185 ? 15.075 3.293 -30.383 1.00 93.25 185 LEU A O 1
ATOM 1482 N N . PHE A 1 186 ? 14.086 4.149 -32.203 1.00 94.56 186 PHE A N 1
ATOM 1483 C CA . PHE A 1 186 ? 13.291 5.118 -31.443 1.00 94.56 186 PHE A CA 1
ATOM 1484 C C . PHE A 1 186 ? 12.204 4.451 -30.590 1.00 94.56 186 PHE A C 1
ATOM 1486 O O . PHE A 1 186 ? 11.976 4.883 -29.458 1.00 94.56 186 PHE A O 1
ATOM 1493 N N . ASP A 1 187 ? 11.571 3.390 -31.091 1.00 95.69 187 ASP A N 1
ATOM 1494 C CA . ASP A 1 187 ? 10.593 2.604 -30.335 1.00 95.69 187 ASP A CA 1
ATOM 1495 C C . ASP A 1 187 ? 11.259 1.911 -29.131 1.00 95.69 187 ASP A C 1
ATOM 1497 O O . ASP A 1 187 ? 10.745 1.985 -28.013 1.00 95.69 187 ASP A O 1
ATOM 1501 N N . GLN A 1 188 ? 12.454 1.332 -29.306 1.00 96.38 188 GLN A N 1
ATOM 1502 C CA . GLN A 1 188 ? 13.253 0.779 -28.205 1.00 96.38 188 GLN A CA 1
ATOM 1503 C C . GLN A 1 188 ? 13.618 1.849 -27.170 1.00 96.38 188 GLN A C 1
ATOM 1505 O O . GLN A 1 188 ? 13.410 1.643 -25.973 1.00 96.38 188 GLN A O 1
ATOM 1510 N N . LYS A 1 189 ? 14.081 3.025 -27.616 1.00 97.25 189 LYS A N 1
ATOM 1511 C CA . LYS A 1 189 ? 14.373 4.159 -26.727 1.00 97.25 189 LYS A CA 1
ATOM 1512 C C . LYS A 1 189 ? 13.146 4.559 -25.905 1.00 97.25 189 LYS A C 1
ATOM 1514 O O . LYS A 1 189 ? 13.247 4.756 -24.694 1.00 97.25 189 LYS A O 1
ATOM 1519 N N . ARG A 1 190 ? 11.977 4.660 -26.543 1.00 96.94 190 ARG A N 1
ATOM 1520 C CA . ARG A 1 190 ? 10.708 4.969 -25.869 1.00 96.94 190 ARG A CA 1
ATOM 1521 C C . ARG A 1 190 ? 10.354 3.913 -24.820 1.00 96.94 190 ARG A C 1
ATOM 1523 O O . ARG A 1 190 ? 9.946 4.284 -23.721 1.00 96.94 190 ARG A O 1
ATOM 1530 N N . ASN A 1 191 ? 10.529 2.632 -25.140 1.00 97.38 191 ASN A N 1
ATOM 1531 C CA . ASN A 1 191 ? 10.254 1.531 -24.216 1.00 97.38 191 ASN A CA 1
ATOM 1532 C C . ASN A 1 191 ? 11.157 1.586 -22.977 1.00 97.38 191 ASN A C 1
ATOM 1534 O O . ASN A 1 191 ? 10.650 1.471 -21.864 1.00 97.38 191 ASN A O 1
ATOM 1538 N N . ILE A 1 192 ? 12.458 1.845 -23.147 1.00 97.25 192 ILE A N 1
ATOM 1539 C CA . ILE A 1 192 ? 13.387 1.995 -22.016 1.00 97.25 192 ILE A CA 1
ATOM 1540 C C . ILE A 1 192 ? 12.987 3.186 -21.142 1.00 97.25 192 ILE A C 1
ATOM 1542 O O . ILE A 1 192 ? 12.920 3.058 -19.924 1.00 97.25 192 ILE A O 1
ATOM 1546 N N . LEU A 1 193 ? 12.652 4.334 -21.738 1.00 97.19 193 LEU A N 1
ATOM 1547 C CA . LEU A 1 193 ? 12.200 5.505 -20.976 1.00 97.19 193 LEU A CA 1
ATOM 1548 C C . LEU A 1 193 ? 10.924 5.220 -20.169 1.00 97.19 193 LEU A C 1
ATOM 1550 O O . LEU A 1 193 ? 10.805 5.669 -19.028 1.00 97.19 193 LEU A O 1
ATOM 1554 N N . TYR A 1 194 ? 9.986 4.459 -20.739 1.00 97.19 194 TYR A N 1
ATOM 1555 C CA . TYR A 1 194 ? 8.780 4.024 -20.037 1.00 97.19 194 TYR A CA 1
ATOM 1556 C C . TYR A 1 194 ? 9.112 3.087 -18.866 1.00 97.19 194 TYR A C 1
ATOM 1558 O O . TYR A 1 194 ? 8.656 3.319 -17.746 1.00 97.19 194 TYR A O 1
ATOM 1566 N N . GLN A 1 195 ? 9.970 2.087 -19.089 1.00 96.75 195 GLN A N 1
ATOM 1567 C CA . GLN A 1 195 ? 10.433 1.174 -18.039 1.00 96.75 195 GLN A CA 1
ATOM 1568 C C . GLN A 1 195 ? 11.158 1.921 -16.914 1.00 96.75 195 GLN A C 1
ATOM 1570 O O . GLN A 1 195 ? 10.849 1.708 -15.745 1.00 96.75 195 GLN A O 1
ATOM 1575 N N . MET A 1 196 ? 12.042 2.869 -17.241 1.00 97.00 196 MET A N 1
ATOM 1576 C CA . MET A 1 196 ? 12.709 3.717 -16.248 1.00 97.00 196 MET A CA 1
ATOM 1577 C C . MET A 1 196 ? 11.711 4.509 -15.402 1.00 97.00 196 MET A C 1
ATOM 1579 O O . MET A 1 196 ? 11.930 4.698 -14.206 1.00 97.00 196 MET A O 1
ATOM 1583 N N . SER A 1 197 ? 10.624 4.995 -16.008 1.00 96.56 197 SER A N 1
ATOM 1584 C CA . SER A 1 197 ? 9.562 5.679 -15.269 1.00 96.56 197 SER A CA 1
ATOM 1585 C C . SER A 1 197 ? 8.889 4.741 -14.266 1.00 96.56 197 SER A C 1
ATOM 1587 O O . SER A 1 197 ? 8.708 5.135 -13.115 1.00 96.56 197 SER A O 1
ATOM 1589 N N . SER A 1 198 ? 8.579 3.507 -14.677 1.00 94.75 198 SER A N 1
ATOM 1590 C CA . SER A 1 198 ? 8.010 2.480 -13.792 1.00 94.75 198 SER A CA 1
ATOM 1591 C C . SER A 1 198 ? 8.955 2.159 -12.633 1.00 94.75 198 SER A C 1
ATOM 1593 O O . SER A 1 198 ? 8.571 2.297 -11.478 1.00 94.75 198 SER A O 1
ATOM 1595 N N . VAL A 1 199 ? 10.228 1.863 -12.920 1.00 95.88 199 VAL A N 1
ATOM 1596 C CA . VAL A 1 199 ? 11.227 1.523 -11.890 1.00 95.88 199 VAL A CA 1
ATOM 1597 C C . VAL A 1 199 ? 11.422 2.668 -10.891 1.00 95.88 199 VAL A C 1
ATOM 1599 O O . VAL A 1 199 ? 11.586 2.433 -9.695 1.00 95.88 199 VAL A O 1
ATOM 1602 N N . ARG A 1 200 ? 11.370 3.930 -11.341 1.00 94.25 200 ARG A N 1
ATOM 1603 C CA . ARG A 1 200 ? 11.408 5.088 -10.431 1.00 94.25 200 ARG A CA 1
ATOM 1604 C C . ARG A 1 200 ? 10.204 5.108 -9.501 1.00 94.25 200 ARG A C 1
ATOM 1606 O O . ARG A 1 200 ? 10.382 5.331 -8.307 1.00 94.25 200 ARG A O 1
ATOM 1613 N N . GLN A 1 201 ? 9.004 4.895 -10.032 1.00 91.88 201 GLN A N 1
ATOM 1614 C CA . GLN A 1 201 ? 7.781 4.857 -9.235 1.00 91.88 201 GLN A CA 1
ATOM 1615 C C . GLN A 1 201 ? 7.831 3.726 -8.200 1.00 91.88 201 GLN A C 1
ATOM 1617 O O . GLN A 1 201 ? 7.583 3.971 -7.018 1.00 91.88 201 GLN A O 1
ATOM 1622 N N . ASP A 1 202 ? 8.253 2.534 -8.617 1.00 91.88 202 ASP A N 1
ATOM 1623 C CA . ASP A 1 202 ? 8.424 1.375 -7.743 1.00 91.88 202 ASP A CA 1
ATOM 1624 C C . ASP A 1 202 ? 9.448 1.665 -6.641 1.00 91.88 202 ASP A C 1
ATOM 1626 O O . ASP A 1 202 ? 9.174 1.441 -5.462 1.00 91.88 202 ASP A O 1
ATOM 1630 N N . LYS A 1 203 ? 10.584 2.284 -6.986 1.00 92.75 203 LYS A N 1
ATOM 1631 C CA . LYS A 1 203 ? 11.606 2.688 -6.013 1.00 92.75 203 LYS A CA 1
ATOM 1632 C C . LYS A 1 203 ? 11.043 3.585 -4.908 1.00 92.75 203 LYS A C 1
ATOM 1634 O O . LYS A 1 203 ? 11.388 3.397 -3.739 1.00 92.75 203 LYS A O 1
ATOM 1639 N N . TYR A 1 204 ? 10.195 4.554 -5.258 1.00 88.50 204 TYR A N 1
ATOM 1640 C CA . TYR A 1 204 ? 9.516 5.386 -4.261 1.00 88.50 204 TYR A CA 1
ATOM 1641 C C . TYR A 1 204 ? 8.521 4.574 -3.433 1.00 88.50 204 TYR A C 1
ATOM 1643 O O . TYR A 1 204 ? 8.447 4.769 -2.226 1.00 88.50 204 TYR A O 1
ATOM 1651 N N . SER A 1 205 ? 7.812 3.620 -4.038 1.00 87.56 205 SER A N 1
ATOM 1652 C CA . SER A 1 205 ? 6.887 2.752 -3.305 1.00 87.56 205 SER A CA 1
ATOM 1653 C C . SER A 1 205 ? 7.585 1.905 -2.229 1.00 87.56 205 SER A C 1
ATOM 1655 O O . SER A 1 205 ? 6.979 1.615 -1.201 1.00 87.56 205 SER A O 1
ATOM 1657 N N . TYR A 1 206 ? 8.869 1.573 -2.414 1.00 88.81 206 TYR A N 1
ATOM 1658 C CA . TYR A 1 206 ? 9.669 0.806 -1.453 1.00 88.81 206 TYR A CA 1
ATOM 1659 C C . TYR A 1 206 ? 10.168 1.632 -0.259 1.00 88.81 206 TYR A C 1
ATOM 1661 O O . TYR A 1 206 ? 10.824 1.089 0.633 1.00 88.81 206 TYR A O 1
ATOM 1669 N N . SER A 1 207 ? 9.934 2.951 -0.224 1.00 84.44 207 SER A N 1
ATOM 1670 C CA . SER A 1 207 ? 10.386 3.785 0.896 1.00 84.44 207 SER A CA 1
ATOM 1671 C C . SER A 1 207 ? 9.597 3.555 2.175 1.00 84.44 207 SER A C 1
ATOM 1673 O O . SER A 1 207 ? 10.127 3.821 3.250 1.00 84.44 207 SER A O 1
ATOM 1675 N N . SER A 1 208 ? 8.361 3.079 2.051 1.00 86.50 208 SER A N 1
ATOM 1676 C CA . SER A 1 208 ? 7.421 2.970 3.158 1.00 86.50 208 SER A CA 1
ATOM 1677 C C . SER A 1 208 ? 6.939 1.536 3.306 1.00 86.50 208 SER A C 1
ATOM 1679 O O . SER A 1 208 ? 6.633 0.860 2.325 1.00 86.50 208 SER A O 1
ATOM 1681 N N . THR A 1 209 ? 6.829 1.064 4.548 1.00 85.56 209 THR A N 1
ATOM 1682 C CA . THR A 1 209 ? 6.256 -0.262 4.824 1.00 85.56 209 THR A CA 1
ATOM 1683 C C . THR A 1 209 ? 4.772 -0.310 4.457 1.00 85.56 209 THR A C 1
ATOM 1685 O O . THR A 1 209 ? 4.323 -1.303 3.894 1.00 85.56 209 THR A O 1
ATOM 1688 N N . ILE A 1 210 ? 4.032 0.777 4.702 1.00 89.56 210 ILE A N 1
ATOM 1689 C CA . ILE A 1 210 ? 2.639 0.958 4.277 1.00 89.56 210 ILE A CA 1
ATOM 1690 C C . ILE A 1 210 ? 2.550 2.207 3.396 1.00 89.56 210 ILE A C 1
ATOM 1692 O O . ILE A 1 210 ? 2.921 3.296 3.829 1.00 89.56 210 ILE A O 1
ATOM 1696 N N . ASN A 1 211 ? 2.033 2.064 2.176 1.00 89.25 211 ASN A N 1
ATOM 1697 C CA . ASN A 1 211 ? 1.780 3.178 1.266 1.00 89.25 211 ASN A CA 1
ATOM 1698 C C . ASN A 1 211 ? 0.347 3.710 1.436 1.00 89.25 211 ASN A C 1
ATOM 1700 O O . ASN A 1 211 ? -0.643 2.980 1.283 1.00 89.25 211 ASN A O 1
ATOM 1704 N N . VAL A 1 212 ? 0.216 5.009 1.711 1.00 87.75 212 VAL A N 1
ATOM 1705 C CA . VAL A 1 212 ? -1.085 5.690 1.760 1.00 87.75 212 VAL A CA 1
ATOM 1706 C C . VAL A 1 212 ? -1.505 6.059 0.338 1.00 87.75 212 VAL A C 1
ATOM 1708 O O . VAL A 1 212 ? -1.087 7.069 -0.212 1.00 87.75 212 VAL A O 1
ATOM 1711 N N . VAL A 1 213 ? -2.339 5.210 -0.265 1.00 86.12 213 VAL A N 1
ATOM 1712 C CA . VAL A 1 213 ? -2.883 5.424 -1.621 1.00 86.12 213 VAL A CA 1
ATOM 1713 C C . VAL A 1 213 ? -3.891 6.575 -1.644 1.00 86.12 213 VAL A C 1
ATOM 1715 O O . VAL A 1 213 ? -3.938 7.357 -2.587 1.00 86.12 213 VAL A O 1
ATOM 1718 N N . SER A 1 214 ? -4.729 6.662 -0.611 1.00 86.00 214 SER A N 1
ATOM 1719 C CA . SER A 1 214 ? -5.773 7.673 -0.497 1.00 86.00 214 SER A CA 1
ATOM 1720 C C . SER A 1 214 ? -6.211 7.835 0.956 1.00 86.00 214 SER A C 1
ATOM 1722 O O . SER A 1 214 ? -6.234 6.860 1.712 1.00 86.00 214 SER A O 1
ATOM 1724 N N . GLN A 1 215 ? -6.562 9.065 1.332 1.00 83.81 215 GLN A N 1
ATOM 1725 C CA . GLN A 1 215 ? -7.004 9.441 2.669 1.00 83.81 215 GLN A CA 1
ATOM 1726 C C . GLN A 1 215 ? -8.114 10.488 2.569 1.00 83.81 215 GLN A C 1
ATOM 1728 O O . GLN A 1 215 ? -7.955 11.519 1.916 1.00 83.81 215 GLN A O 1
ATOM 1733 N N . TYR A 1 216 ? -9.225 10.251 3.269 1.00 82.50 216 TYR A N 1
ATOM 1734 C CA . TYR A 1 216 ? -10.330 11.202 3.363 1.00 82.50 216 TYR A CA 1
ATOM 1735 C C . TYR A 1 216 ? -10.899 11.232 4.775 1.00 82.50 216 TYR A C 1
ATOM 1737 O O . TYR A 1 216 ? -11.235 10.196 5.342 1.00 82.50 216 TYR A O 1
ATOM 1745 N N . ILE A 1 217 ? -11.101 12.436 5.309 1.00 73.75 217 ILE A N 1
ATOM 1746 C CA . ILE A 1 217 ? -11.819 12.647 6.568 1.00 73.75 217 ILE A CA 1
ATOM 1747 C C . ILE A 1 217 ? -13.259 13.021 6.213 1.00 73.75 217 ILE A C 1
ATOM 1749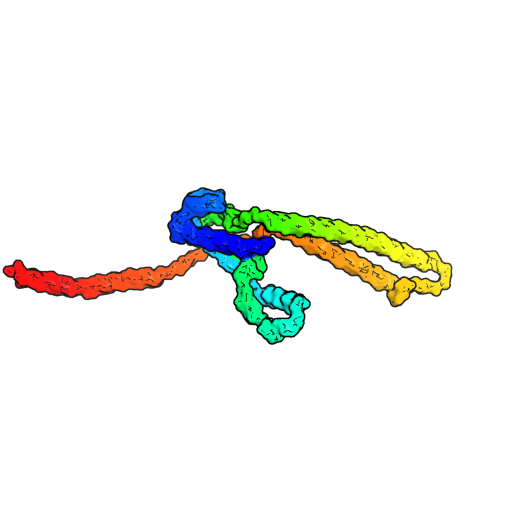 O O . ILE A 1 217 ? -13.563 14.173 5.895 1.00 73.75 217 ILE A O 1
ATOM 1753 N N . LYS A 1 218 ? -14.162 12.035 6.207 1.00 66.38 218 LYS A N 1
ATOM 1754 C CA . LYS A 1 218 ? -15.592 12.282 5.964 1.00 66.38 218 LYS A CA 1
ATOM 1755 C C . LYS A 1 218 ? -16.230 12.925 7.204 1.00 66.38 218 LYS A C 1
ATOM 1757 O O . LYS A 1 218 ? -15.972 12.506 8.329 1.00 66.38 218 LYS A O 1
ATOM 1762 N N . LYS A 1 219 ? -17.103 13.926 7.010 1.00 55.03 219 LYS A N 1
ATOM 1763 C CA . LYS A 1 219 ? -18.020 14.385 8.072 1.00 55.03 219 LYS A CA 1
ATOM 1764 C C . LYS A 1 219 ? -18.915 13.202 8.453 1.00 55.03 219 LYS A C 1
ATOM 1766 O O . LYS A 1 219 ? -19.497 12.587 7.564 1.00 55.03 219 LYS A O 1
ATOM 1771 N N . GLY A 1 220 ? -18.947 12.881 9.747 1.00 50.31 220 GLY A N 1
ATOM 1772 C CA . GLY A 1 220 ? -19.473 11.627 10.281 1.00 50.31 220 GLY A CA 1
ATOM 1773 C C . GLY A 1 220 ? -20.814 11.197 9.692 1.00 50.31 220 GLY A C 1
ATOM 1774 O O . GLY A 1 220 ? -21.742 11.994 9.556 1.00 50.31 220 GLY A O 1
ATOM 1775 N N . VAL A 1 221 ? -20.925 9.907 9.385 1.00 42.38 221 VAL A N 1
ATOM 1776 C CA . VAL A 1 221 ? -22.230 9.255 9.312 1.00 42.38 221 VAL A CA 1
ATOM 1777 C C . VAL A 1 221 ? -22.687 9.121 10.760 1.00 42.38 221 VAL A C 1
ATOM 1779 O O . VAL A 1 221 ? -21.937 8.609 11.588 1.00 42.38 221 VAL A O 1
ATOM 1782 N N . ILE A 1 222 ? -23.887 9.603 11.091 1.00 47.31 222 ILE A N 1
ATOM 1783 C CA . ILE A 1 222 ? -24.524 9.232 12.357 1.00 47.31 222 ILE A CA 1
ATOM 1784 C C . ILE A 1 222 ? -24.590 7.707 12.339 1.00 47.31 222 ILE A C 1
ATOM 1786 O O . ILE A 1 222 ? -25.343 7.138 11.545 1.00 47.31 222 ILE A O 1
ATOM 1790 N N . GLU A 1 223 ? -23.774 7.054 13.166 1.00 46.62 223 GLU A N 1
ATOM 1791 C CA . GLU A 1 223 ? -23.896 5.627 13.416 1.00 46.62 223 GLU A CA 1
ATOM 1792 C C . GLU A 1 223 ? -25.357 5.374 13.783 1.00 46.62 223 GLU A C 1
ATOM 1794 O O . GLU A 1 223 ? -25.840 5.798 14.839 1.00 46.62 223 GLU A O 1
ATOM 1799 N N . LYS A 1 224 ? -26.092 4.681 12.911 1.00 45.34 224 LYS A N 1
ATOM 1800 C CA . LYS A 1 224 ? -27.380 4.105 13.285 1.00 45.34 224 LYS A CA 1
ATOM 1801 C C . LYS A 1 224 ? -27.086 2.930 14.215 1.00 45.34 224 LYS A C 1
ATOM 1803 O O . LYS A 1 224 ? -27.263 1.779 13.831 1.00 45.34 224 LYS A O 1
ATOM 1808 N N . LYS A 1 225 ? -26.636 3.210 15.444 1.00 51.41 225 LYS A N 1
ATOM 1809 C CA . LYS A 1 225 ? -26.628 2.216 16.520 1.00 51.41 225 LYS A CA 1
ATOM 1810 C C . LYS A 1 225 ? -28.021 1.592 16.571 1.00 51.41 225 LYS A C 1
ATOM 1812 O O . LYS A 1 225 ? -29.025 2.285 16.385 1.00 51.41 225 LYS A O 1
ATOM 1817 N N . HIS A 1 226 ? -28.096 0.285 16.811 1.00 54.28 226 HIS A N 1
ATOM 1818 C CA . HIS A 1 226 ? -29.347 -0.473 16.898 1.00 54.28 226 HIS A CA 1
ATOM 1819 C C . HIS A 1 226 ? -30.177 -0.094 18.148 1.00 54.28 226 HIS A C 1
ATOM 1821 O O . HIS A 1 226 ? -30.515 -0.937 18.977 1.00 54.28 226 HIS A O 1
ATOM 1827 N N . TYR A 1 227 ? -30.564 1.177 18.286 1.00 57.88 227 TYR A N 1
ATOM 1828 C CA . TYR A 1 227 ? -31.463 1.676 19.329 1.00 57.88 227 TYR A CA 1
ATOM 1829 C C . TYR A 1 227 ? -32.840 1.007 19.279 1.00 57.88 227 TYR A C 1
ATOM 1831 O O . TYR A 1 227 ? -33.545 1.005 20.281 1.00 57.88 227 TYR A O 1
ATOM 1839 N N . ARG A 1 228 ? -33.210 0.376 18.153 1.00 61.41 228 ARG A N 1
ATOM 1840 C CA . ARG A 1 228 ? -34.423 -0.447 18.053 1.00 61.41 228 ARG A CA 1
ATOM 1841 C C . ARG A 1 228 ? -34.423 -1.612 19.042 1.00 61.41 228 ARG A C 1
ATOM 1843 O O . ARG A 1 228 ? -35.457 -1.858 19.650 1.00 61.41 228 ARG A O 1
ATOM 1850 N N . LEU A 1 229 ? -33.287 -2.286 19.245 1.00 68.00 229 LEU A N 1
ATOM 1851 C CA . LEU A 1 229 ? -33.225 -3.436 20.151 1.00 68.00 229 LEU A CA 1
ATOM 1852 C C . LEU A 1 229 ? -33.277 -2.982 21.618 1.00 68.00 229 LEU A C 1
ATOM 1854 O O . LEU A 1 229 ? -34.076 -3.494 22.395 1.00 68.00 229 LEU A O 1
ATOM 1858 N N . LYS A 1 230 ? -32.506 -1.944 21.980 1.00 70.94 230 LYS A N 1
ATOM 1859 C CA . LYS A 1 230 ? -32.540 -1.349 23.332 1.00 70.94 230 LYS A CA 1
ATOM 1860 C C . LYS A 1 230 ? -33.907 -0.729 23.662 1.00 70.94 230 LYS A C 1
ATOM 1862 O O . LYS A 1 230 ? -34.406 -0.911 24.767 1.00 70.94 230 LYS A O 1
ATOM 1867 N N . GLY A 1 231 ? -34.540 -0.056 22.699 1.00 75.19 231 GLY A N 1
ATOM 1868 C CA . GLY A 1 231 ? -35.894 0.486 22.835 1.00 75.19 231 GLY A CA 1
ATOM 1869 C C . GLY A 1 231 ? -36.960 -0.601 22.988 1.00 75.19 231 GLY A C 1
ATOM 1870 O O . GLY A 1 231 ? -37.880 -0.431 23.783 1.00 75.19 231 GLY A O 1
ATOM 1871 N N . ALA A 1 232 ? -36.803 -1.741 22.307 1.00 79.81 232 ALA A N 1
ATOM 1872 C CA . ALA A 1 232 ? -37.679 -2.895 22.494 1.00 79.81 232 ALA A CA 1
ATOM 1873 C C . ALA A 1 232 ? -37.576 -3.463 23.918 1.00 79.81 232 ALA A C 1
ATOM 1875 O O . ALA A 1 232 ? -38.609 -3.717 24.528 1.00 79.81 232 ALA A O 1
ATOM 1876 N N . PHE A 1 233 ? -36.367 -3.583 24.485 1.00 79.62 233 PHE A N 1
ATOM 1877 C CA . PHE A 1 233 ? -36.181 -4.028 25.875 1.00 79.62 233 PHE A CA 1
ATOM 1878 C C . PHE A 1 233 ? -36.770 -3.052 26.904 1.00 79.62 233 PHE A C 1
ATOM 1880 O O . PHE A 1 233 ? -37.433 -3.488 27.843 1.00 79.62 233 PHE A O 1
ATOM 1887 N N . ILE A 1 234 ? -36.589 -1.740 26.712 1.00 82.88 234 ILE A N 1
ATOM 1888 C CA . ILE A 1 234 ? -37.191 -0.715 27.584 1.00 82.88 234 ILE A CA 1
ATOM 1889 C C . ILE A 1 234 ? -38.724 -0.761 27.491 1.00 82.88 234 ILE A C 1
ATOM 1891 O O . ILE A 1 234 ? -39.405 -0.728 28.516 1.00 82.88 234 ILE A O 1
ATOM 1895 N N . GLY A 1 235 ? -39.271 -0.893 26.278 1.00 86.25 235 GLY A N 1
ATOM 1896 C CA . GLY A 1 235 ? -40.710 -1.034 26.051 1.00 86.25 235 GLY A CA 1
ATOM 1897 C C . GLY A 1 235 ? -41.293 -2.299 26.688 1.00 86.25 235 GLY A C 1
ATOM 1898 O O . GLY A 1 235 ? -42.350 -2.233 27.311 1.00 86.25 235 GLY A O 1
ATOM 1899 N N . LEU A 1 236 ? -40.581 -3.428 26.607 1.00 88.00 236 LEU A N 1
ATOM 1900 C CA . LEU A 1 236 ? -40.965 -4.684 27.263 1.00 88.00 236 LEU A CA 1
ATOM 1901 C C . LEU A 1 236 ? -40.978 -4.546 28.791 1.00 88.00 236 LEU A C 1
ATOM 1903 O O . LEU A 1 236 ? -41.935 -4.976 29.433 1.00 88.00 236 LEU A O 1
ATOM 1907 N N . GLY A 1 237 ? -39.954 -3.905 29.367 1.00 88.56 237 GLY A N 1
ATOM 1908 C CA . GLY A 1 237 ? -39.863 -3.660 30.808 1.00 88.56 237 GLY A CA 1
ATOM 1909 C C . GLY A 1 237 ? -41.001 -2.782 31.337 1.00 88.56 237 GLY A C 1
ATOM 1910 O O . GLY A 1 237 ? -41.656 -3.140 32.315 1.00 88.56 237 GLY A O 1
ATOM 1911 N N . PHE A 1 238 ? -41.298 -1.671 30.654 1.00 89.12 238 PHE A N 1
ATOM 1912 C CA . PHE A 1 238 ? -42.436 -0.813 31.006 1.00 89.12 238 PHE A CA 1
ATOM 1913 C C . PHE A 1 238 ? -43.786 -1.516 30.810 1.00 89.12 238 PHE A C 1
ATOM 1915 O O . PHE A 1 238 ? -44.674 -1.377 31.651 1.00 89.12 238 PHE A O 1
ATOM 1922 N N . GLY A 1 239 ? -43.939 -2.307 29.744 1.00 89.50 239 GLY A N 1
ATOM 1923 C CA . GLY A 1 239 ? -45.148 -3.096 29.501 1.00 89.50 239 GLY A CA 1
ATOM 1924 C C . GLY A 1 239 ? -45.424 -4.113 30.612 1.00 89.50 239 GLY A C 1
ATOM 1925 O O . GLY A 1 239 ? -46.558 -4.224 31.075 1.00 89.50 239 GLY A O 1
ATOM 1926 N N . LEU A 1 240 ? -44.384 -4.799 31.098 1.00 88.75 240 LEU A N 1
ATOM 1927 C CA . LEU A 1 240 ? -44.477 -5.735 32.225 1.00 88.75 240 LEU A CA 1
ATOM 1928 C C . LEU A 1 240 ? -44.874 -5.043 33.534 1.00 88.75 240 LEU A C 1
ATOM 1930 O O . LEU A 1 240 ? -45.724 -5.555 34.260 1.00 88.75 240 LEU A O 1
ATOM 1934 N N . LEU A 1 241 ? -44.308 -3.867 33.820 1.00 85.94 241 LEU A N 1
ATOM 1935 C CA . LEU A 1 241 ? -44.667 -3.082 35.006 1.00 85.94 241 LEU A CA 1
ATOM 1936 C C . LEU A 1 241 ? -46.140 -2.656 34.992 1.00 85.94 241 LEU A C 1
ATOM 1938 O O . LEU A 1 241 ? -46.829 -2.796 36.002 1.00 85.94 241 LEU A O 1
ATOM 1942 N N . ILE A 1 242 ? -46.644 -2.195 33.843 1.00 89.50 242 ILE A N 1
ATOM 1943 C CA . ILE A 1 242 ? -48.057 -1.820 33.687 1.00 89.50 242 ILE A CA 1
ATOM 1944 C C . ILE A 1 242 ? -48.964 -3.050 33.825 1.00 89.50 242 ILE A C 1
ATOM 1946 O O . ILE A 1 242 ? -50.004 -2.969 34.472 1.00 89.50 242 ILE A O 1
ATOM 1950 N N . ALA A 1 243 ? -48.569 -4.200 33.272 1.00 86.31 243 ALA A N 1
ATOM 1951 C CA . ALA A 1 243 ? -49.343 -5.438 33.368 1.00 86.31 243 ALA A CA 1
ATOM 1952 C C . ALA A 1 243 ? -49.392 -6.020 34.795 1.00 86.31 243 ALA A C 1
ATOM 1954 O O . ALA A 1 243 ? -50.390 -6.633 35.174 1.00 86.31 243 ALA A O 1
ATOM 1955 N N . LEU A 1 244 ? -48.344 -5.818 35.600 1.00 88.38 244 LEU A N 1
ATOM 1956 C CA . LEU A 1 244 ? -48.290 -6.266 36.996 1.00 88.38 244 LEU A CA 1
ATOM 1957 C C . LEU A 1 244 ? -49.033 -5.332 37.959 1.00 88.38 244 LEU A C 1
ATOM 1959 O O . LEU A 1 244 ? -49.476 -5.778 39.019 1.00 88.38 244 LEU A O 1
ATOM 1963 N N . PHE A 1 245 ? -49.226 -4.064 37.594 1.00 88.69 245 PHE A N 1
ATOM 1964 C CA . PHE A 1 245 ? -49.865 -3.062 38.449 1.00 88.69 245 PHE A CA 1
ATOM 1965 C C . PHE A 1 245 ? -51.273 -3.458 38.958 1.00 88.69 245 PHE A C 1
ATOM 1967 O O . PHE A 1 245 ? -51.511 -3.359 40.164 1.00 88.69 245 PHE A O 1
ATOM 1974 N N . PRO A 1 246 ? -52.200 -3.996 38.133 1.00 85.12 246 PRO A N 1
ATOM 1975 C CA . PRO A 1 246 ? -53.506 -4.465 38.605 1.00 85.12 246 PRO A CA 1
ATOM 1976 C C . PRO A 1 246 ? -53.404 -5.647 39.574 1.00 85.12 246 PRO A C 1
ATOM 1978 O O . PRO A 1 246 ? -54.231 -5.792 40.473 1.00 85.12 246 PRO A O 1
ATOM 1981 N N . LEU A 1 247 ? -52.395 -6.501 39.389 1.00 83.69 247 LEU A N 1
ATOM 1982 C CA . LEU A 1 247 ? -52.172 -7.708 40.182 1.00 83.69 247 LEU A CA 1
ATOM 1983 C C . LEU A 1 247 ? -51.654 -7.342 41.577 1.00 83.69 247 LEU A C 1
ATOM 1985 O O . LEU A 1 247 ? -52.183 -7.826 42.578 1.00 83.69 247 LEU A O 1
ATOM 1989 N N . VAL A 1 248 ? -50.706 -6.403 41.637 1.00 85.75 248 VAL A N 1
ATOM 1990 C CA . VAL A 1 248 ? -50.203 -5.810 42.883 1.00 85.75 248 VAL A CA 1
ATOM 1991 C C . VAL A 1 248 ? -51.307 -5.040 43.606 1.00 85.75 248 VAL A C 1
ATOM 1993 O O . VAL A 1 248 ? -51.485 -5.219 44.808 1.00 85.75 248 VAL A O 1
ATOM 1996 N N . TRP A 1 249 ? -52.116 -4.251 42.893 1.00 84.88 249 TRP A N 1
ATOM 1997 C CA . TRP A 1 249 ? -53.246 -3.543 43.502 1.00 84.88 249 TRP A CA 1
ATOM 1998 C C . TRP A 1 249 ? -54.266 -4.526 44.093 1.00 84.88 249 TRP A C 1
ATOM 2000 O O . TRP A 1 249 ? -54.704 -4.378 45.235 1.00 84.88 249 TRP A O 1
ATOM 2010 N N . ARG A 1 250 ? -54.618 -5.587 43.360 1.00 83.81 250 ARG A N 1
ATOM 2011 C CA . ARG A 1 250 ? -55.555 -6.605 43.851 1.00 83.81 250 ARG A CA 1
ATOM 2012 C C . ARG A 1 250 ? -55.005 -7.361 45.063 1.00 83.81 250 ARG A C 1
ATOM 2014 O O . ARG A 1 250 ? -55.767 -7.649 45.983 1.00 83.81 250 ARG A O 1
ATOM 2021 N N . PHE A 1 251 ? -53.702 -7.642 45.082 1.00 86.25 251 PHE A N 1
ATOM 2022 C CA . PHE A 1 251 ? -53.018 -8.236 46.228 1.00 86.25 251 PHE A CA 1
ATOM 2023 C C . PHE A 1 251 ? -53.060 -7.314 47.454 1.00 86.25 251 PHE A C 1
ATOM 2025 O O . PHE A 1 251 ? -53.512 -7.745 48.511 1.00 86.25 251 PHE A O 1
ATOM 2032 N N . LEU A 1 252 ? -52.702 -6.034 47.302 1.00 82.62 252 LEU A N 1
ATOM 2033 C CA . LEU A 1 252 ? -52.749 -5.040 48.383 1.00 82.62 252 LEU A CA 1
ATOM 2034 C C . LEU A 1 252 ? -54.159 -4.895 48.972 1.00 82.62 252 LEU A C 1
ATOM 2036 O O . LEU A 1 252 ? -54.326 -4.902 50.188 1.00 82.62 252 LEU A O 1
ATOM 2040 N N . LYS A 1 253 ? -55.190 -4.862 48.120 1.00 79.62 253 LYS A N 1
ATOM 2041 C CA . LYS A 1 253 ? -56.592 -4.740 48.550 1.00 79.62 253 LYS A CA 1
ATOM 2042 C C . LYS A 1 253 ? -57.106 -5.977 49.299 1.00 79.62 253 LYS A C 1
ATOM 2044 O O . LYS A 1 253 ? -57.989 -5.869 50.147 1.00 79.62 253 LYS A O 1
ATOM 2049 N N . ASN A 1 254 ? -56.582 -7.159 48.976 1.00 79.81 254 ASN A N 1
ATOM 2050 C CA . ASN A 1 254 ? -56.897 -8.392 49.699 1.00 79.81 254 ASN A CA 1
ATOM 2051 C C . ASN A 1 254 ? -56.105 -8.507 51.009 1.00 79.81 254 ASN A C 1
ATOM 2053 O O . ASN A 1 254 ? -56.642 -9.019 51.986 1.00 79.81 254 ASN A O 1
ATOM 2057 N N . TYR A 1 255 ? -54.872 -7.999 51.044 1.00 76.44 255 TYR A N 1
ATOM 2058 C CA . TYR A 1 255 ? -54.045 -7.947 52.250 1.00 76.44 255 TYR A CA 1
ATOM 2059 C C . TYR A 1 255 ? -54.641 -7.009 53.310 1.00 76.44 255 TYR A C 1
ATOM 2061 O O . TYR A 1 255 ? -54.683 -7.345 54.489 1.00 76.44 255 TYR A O 1
ATOM 2069 N N . GLU A 1 256 ? -55.179 -5.866 52.881 1.00 69.62 256 GLU A N 1
ATOM 2070 C CA . GLU A 1 256 ? -55.884 -4.910 53.744 1.00 69.62 256 GLU A CA 1
ATOM 2071 C C . GLU A 1 256 ? -57.174 -5.506 54.336 1.00 69.62 256 GLU A C 1
ATOM 2073 O O . GLU A 1 256 ? -57.516 -5.230 55.476 1.00 69.62 256 GLU A O 1
ATOM 2078 N N . LYS A 1 257 ? -57.855 -6.400 53.605 1.00 65.38 257 LYS A N 1
ATOM 2079 C CA . LYS A 1 257 ? -59.049 -7.122 54.084 1.00 65.38 257 LYS A CA 1
ATOM 2080 C C . LYS A 1 257 ? -58.768 -8.280 55.043 1.00 65.38 257 LYS A C 1
ATOM 2082 O O . LYS A 1 257 ? -59.693 -8.725 55.709 1.00 65.38 257 LYS A O 1
ATOM 2087 N N . GLN A 1 258 ? -57.555 -8.830 55.043 1.00 62.59 258 GLN A N 1
ATOM 2088 C CA . GLN A 1 258 ? -57.165 -9.922 55.945 1.00 62.59 258 GLN A CA 1
ATOM 2089 C C . GLN A 1 258 ? -56.545 -9.416 57.253 1.00 62.59 258 GLN A C 1
ATOM 2091 O O . GLN A 1 258 ? -56.481 -10.176 58.213 1.00 62.59 258 GLN A O 1
ATOM 2096 N N . ASN A 1 259 ? -56.107 -8.155 57.281 1.00 53.16 259 ASN A N 1
ATOM 2097 C CA . ASN A 1 259 ? -55.446 -7.522 58.424 1.00 53.16 259 ASN A CA 1
ATOM 2098 C C . ASN A 1 259 ? -56.233 -6.322 58.998 1.00 53.16 259 ASN A C 1
ATOM 2100 O O . ASN A 1 259 ? -55.661 -5.530 59.746 1.00 53.16 259 ASN A O 1
ATOM 2104 N N . ALA A 1 260 ? -57.515 -6.190 58.641 1.00 51.91 260 ALA A N 1
ATOM 2105 C CA . ALA A 1 260 ? -58.492 -5.276 59.240 1.00 51.91 260 ALA A CA 1
ATOM 2106 C C . ALA A 1 260 ? -59.571 -6.090 59.960 1.00 51.91 260 ALA A C 1
ATOM 2108 O O . ALA A 1 260 ? -59.996 -5.654 61.051 1.00 51.91 260 ALA A O 1
#

Sequence (260 aa):
MQPNFKSAGQLISNINYYQSLVEQEDFEKLSQELNTSEDKTSKITSLSIRPEFNDTELLEEYDQLARKSDTMALENFTFEGFKAAKRDQDYQYQLIEVASKDRTVLENLIDDVIRVKENSIIKSEQQALKETADFDLKSMSYQLIELDSLIAAYQTAIKSSDVQGGNGTNLYLGDQKPSEALKNLFDQKRNILYQMSSVRQDKYSYSSTINVVSQYIKKGVIEKKHYRLKGAFIGLGFGLLIALFPLVWRFLKNYEKQNA

Radius of gyration: 34.27 Å; chains: 1; bounding box: 86×46×118 Å

Organism: Nonlabens ulvanivorans (NCBI:txid906888)

Foldseek 3Di:
DFFPPLCLVVLQVLQVVLQVCLVVVVLVVNCVQLVHDSVLSNQWNGKHKFADDDPVVLVVVVVVVCVVDDVVVCVPCDSVNSVVPDDRSNHRDMDMDIDGNDLVSVVPRPCSSRDDDDDPSLVVVLVVLLVVLVVLLVVLVVVLVVLVVVLVVLVVVVVVVVPDPDDDDQDDPPPDHSVVVSVVSVVVSVVSVVVNVVSVVVNVVSPDSDDPPDDDRDDDDPPPDPVVVVVVVVVVVVVVVVVCVVVVVVVVVVVVVVVD

Secondary structure (DSSP, 8-state):
-EE-TTTHHHHHHHHHHHHHHHHTT-HHHHHHHTTS-HHHHTTEEEEEEEEE--HHHHHHHHHHHHHHS-HHHHTT--HHHHHHH--GGGSSEEEEEEEES-HHHHHHHHHHHT-----HHHHHHHHHHHHHHHHHHHHHHHHHHHHHHHHHHHHHHHHHHHS--SS-----BTTB-HHHHHHHHHHHHHHHHHHHHHHHHHHHHTT-SEE---------------HHHHHHHHHHHHHHHHHHHHHHHHHHHHHHHH--